Protein AF-A0A1X7CHE0-F1 (afdb_monomer)

Organism: NCBI:txid1519643

Sequence (253 aa):
MTKAQNIPLAKDQVGWLKRYVNCTNFIRFYAKSVSISKVFDEDKRGPDCWRYTVKDGERTKAEVRESGTLDTLGSCNVADYCCKDGNVILLLLEFPHYKEYDGLDPEGMRPIAPAQGSTGSRIRNQLIKKLESCNLETGKEYHVVISNPVQFQASLYSLHGQSTRGNIKAGSLRDAVWKALMVREKNNFIERLKSYDPVIIINACTKGVTEDVDCLVYEFFFNARKNNVKLPRYFHSSAHPSSWDKYTTIEEL

pLDDT: mean 88.11, std 11.93, range [46.12, 98.5]

Solvent-accessible surface area (backbone atoms only — not comparable to full-atom values): 13557 Å² total; per-residue (Å²): 134,60,78,62,46,75,31,69,34,55,54,65,52,44,58,49,47,69,74,43,49,79,52,65,93,40,50,47,82,51,80,51,29,35,35,41,37,63,59,76,22,79,77,33,44,38,53,48,21,57,48,33,39,39,35,39,45,89,90,48,81,60,47,80,44,67,68,60,52,79,83,47,36,54,68,42,59,48,75,81,59,40,76,77,77,59,38,22,34,37,40,33,41,53,48,41,56,74,75,24,28,82,37,58,46,58,86,68,32,36,48,37,33,70,53,48,70,67,27,34,53,31,36,73,75,41,43,67,73,50,43,60,72,64,69,68,64,69,68,41,67,32,41,33,29,41,38,40,58,28,34,38,54,34,63,46,38,52,44,43,71,58,64,47,80,95,27,68,68,45,39,54,46,18,53,39,39,39,55,51,43,37,72,70,26,47,66,60,36,50,53,48,54,61,64,41,45,42,49,30,38,35,45,24,26,49,89,91,47,38,66,66,51,48,53,53,53,51,49,46,49,54,56,32,54,77,68,75,45,88,76,45,50,43,29,41,32,79,43,28,45,73,67,53,55,96,81,56,51,50,45,79,111

Mean predicted aligned error: 5.41 Å

Structure (mmCIF, N/CA/C/O backbone):
data_AF-A0A1X7CHE0-F1
#
_entry.id   AF-A0A1X7CHE0-F1
#
loop_
_atom_site.group_PDB
_atom_site.id
_atom_site.type_symbol
_atom_site.label_atom_id
_atom_site.label_alt_id
_atom_site.label_comp_id
_atom_site.label_asym_id
_atom_site.label_entity_id
_atom_site.label_seq_id
_atom_site.pdbx_PDB_ins_code
_atom_site.Cartn_x
_atom_site.Cartn_y
_atom_site.Cartn_z
_atom_site.occupancy
_atom_site.B_iso_or_equiv
_atom_site.auth_seq_id
_atom_site.auth_comp_id
_atom_site.auth_asym_id
_atom_site.auth_atom_id
_atom_site.pdbx_PDB_model_num
ATOM 1 N N . MET A 1 1 ? 2.514 -19.702 -14.455 1.00 49.44 1 MET A N 1
ATOM 2 C CA . MET A 1 1 ? 3.369 -18.680 -15.096 1.00 49.44 1 MET A CA 1
ATOM 3 C C . MET A 1 1 ? 2.512 -17.483 -15.417 1.00 49.44 1 MET A C 1
ATOM 5 O O . MET A 1 1 ? 1.531 -17.630 -16.144 1.00 49.44 1 MET A O 1
ATOM 9 N N . THR A 1 2 ? 2.851 -16.327 -14.869 1.00 62.19 2 THR A N 1
ATOM 10 C CA . THR A 1 2 ? 2.133 -15.094 -15.185 1.00 62.19 2 THR A CA 1
ATOM 11 C C . THR A 1 2 ? 2.630 -14.602 -16.535 1.00 62.19 2 THR A C 1
ATOM 13 O O . THR A 1 2 ? 3.812 -14.710 -16.870 1.00 62.19 2 THR A O 1
ATOM 16 N N . LYS A 1 3 ? 1.712 -14.115 -17.370 1.00 79.12 3 LYS A N 1
ATOM 17 C CA . LYS A 1 3 ? 2.088 -13.512 -18.651 1.00 79.12 3 LYS A CA 1
ATOM 18 C C . LYS A 1 3 ? 2.896 -12.243 -18.381 1.00 79.12 3 LYS A C 1
ATOM 20 O O . LYS A 1 3 ? 2.679 -11.566 -17.379 1.00 79.12 3 LYS A O 1
ATOM 25 N N . ALA A 1 4 ? 3.813 -11.917 -19.289 1.00 87.19 4 ALA A N 1
ATOM 26 C CA . ALA A 1 4 ? 4.557 -10.671 -19.195 1.00 87.19 4 ALA A CA 1
ATOM 27 C C . ALA A 1 4 ? 3.595 -9.470 -19.162 1.00 87.19 4 ALA A C 1
ATOM 29 O O . ALA A 1 4 ? 2.627 -9.412 -19.924 1.00 87.19 4 ALA A O 1
ATOM 30 N N . GLN A 1 5 ? 3.870 -8.516 -18.278 1.00 91.06 5 GLN A N 1
ATOM 31 C CA . GLN A 1 5 ? 3.090 -7.301 -18.120 1.00 91.06 5 GLN A CA 1
ATOM 32 C C . GLN A 1 5 ? 3.626 -6.226 -19.061 1.00 91.06 5 GLN A C 1
ATOM 34 O O . GLN A 1 5 ? 4.789 -5.827 -18.972 1.00 91.06 5 GLN A O 1
ATOM 39 N N . ASN A 1 6 ? 2.759 -5.718 -19.931 1.00 93.69 6 ASN A N 1
ATOM 40 C CA . ASN A 1 6 ? 3.072 -4.557 -20.752 1.00 93.69 6 ASN A CA 1
ATOM 41 C C . ASN A 1 6 ? 2.848 -3.279 -19.935 1.00 93.69 6 ASN A C 1
ATOM 43 O O . ASN A 1 6 ? 1.744 -3.036 -19.448 1.00 93.69 6 ASN A O 1
ATOM 47 N N . ILE A 1 7 ? 3.898 -2.472 -19.804 1.00 94.75 7 ILE A N 1
ATOM 48 C CA . ILE A 1 7 ? 3.901 -1.182 -19.117 1.00 94.75 7 ILE A CA 1
ATOM 49 C C . ILE A 1 7 ? 4.105 -0.084 -20.169 1.00 94.75 7 ILE A C 1
ATOM 51 O O . ILE A 1 7 ? 5.168 -0.036 -20.804 1.00 94.75 7 ILE A O 1
ATOM 55 N N . PRO A 1 8 ? 3.114 0.796 -20.392 1.00 94.62 8 PRO A N 1
ATOM 56 C CA . PRO A 1 8 ? 3.286 1.979 -21.228 1.00 94.62 8 PRO A CA 1
ATOM 57 C C . PRO A 1 8 ? 4.336 2.909 -20.616 1.00 94.62 8 PRO A C 1
ATOM 59 O O . PRO A 1 8 ? 4.252 3.228 -19.434 1.00 94.62 8 PRO A O 1
ATOM 62 N N . LEU A 1 9 ? 5.311 3.353 -21.413 1.00 93.12 9 LEU A N 1
ATOM 63 C CA . LEU A 1 9 ? 6.387 4.241 -20.967 1.00 93.12 9 LEU A CA 1
ATOM 64 C C . LEU A 1 9 ? 6.709 5.294 -22.029 1.00 93.12 9 LEU A C 1
ATOM 66 O O . LEU A 1 9 ? 6.750 5.012 -23.227 1.00 93.12 9 LEU A O 1
ATOM 70 N N . ALA A 1 10 ? 7.020 6.509 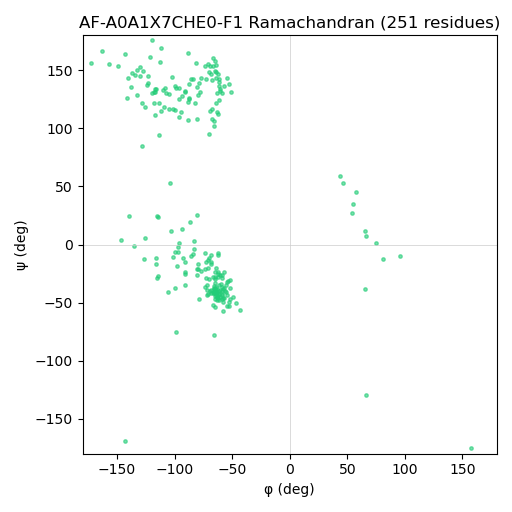-21.596 1.00 91.81 10 ALA A N 1
ATOM 71 C CA . ALA A 1 10 ? 7.574 7.533 -22.466 1.00 91.81 10 ALA A CA 1
ATOM 72 C C . ALA A 1 10 ? 8.955 7.113 -23.009 1.00 91.81 10 ALA A C 1
ATOM 74 O O . ALA A 1 10 ? 9.684 6.317 -22.408 1.00 91.81 10 ALA A O 1
ATOM 75 N N . LYS A 1 11 ? 9.337 7.653 -24.173 1.00 90.62 11 LYS A N 1
ATOM 76 C CA . LYS A 1 11 ? 10.578 7.274 -24.879 1.00 90.62 11 LYS A CA 1
ATOM 77 C C . LYS A 1 11 ? 11.827 7.470 -24.010 1.00 90.62 11 LYS A C 1
ATOM 79 O O . LYS A 1 11 ? 12.759 6.670 -24.062 1.00 90.62 11 LYS A O 1
ATOM 84 N N . ASP A 1 12 ? 11.851 8.531 -23.216 1.00 90.81 12 ASP A N 1
ATOM 85 C CA . ASP A 1 12 ? 12.938 8.845 -22.297 1.00 90.81 12 ASP A CA 1
ATOM 86 C C . ASP A 1 12 ? 12.977 7.900 -21.086 1.00 90.81 12 ASP A C 1
ATOM 88 O O . ASP A 1 12 ? 14.069 7.531 -20.659 1.00 90.81 12 ASP A O 1
ATOM 92 N N . GLN A 1 13 ? 11.824 7.445 -20.581 1.00 91.75 13 GLN A N 1
ATOM 93 C CA . GLN A 1 13 ? 11.741 6.409 -19.543 1.00 91.75 13 GLN A CA 1
ATOM 94 C C . GLN A 1 13 ? 12.267 5.065 -20.061 1.00 91.75 13 GLN A C 1
ATOM 96 O O . GLN A 1 13 ? 13.076 4.427 -19.390 1.00 91.75 13 GLN A O 1
ATOM 101 N N . VAL A 1 14 ? 11.889 4.668 -21.284 1.00 92.50 14 VAL A N 1
ATOM 102 C CA . VAL A 1 14 ? 12.441 3.477 -21.955 1.00 92.50 14 VAL A CA 1
ATOM 103 C C . VAL A 1 14 ? 13.961 3.599 -22.086 1.00 92.50 14 VAL A C 1
ATOM 105 O O . VAL A 1 14 ? 14.690 2.677 -21.728 1.00 92.50 14 VAL A O 1
ATOM 108 N N . GLY A 1 15 ? 14.455 4.737 -22.585 1.00 91.50 15 GLY A N 1
ATOM 109 C CA . GLY A 1 15 ? 15.890 4.981 -22.748 1.00 91.50 15 GLY A CA 1
ATOM 110 C C . GLY A 1 15 ? 16.655 5.044 -21.423 1.00 91.50 15 GLY A C 1
ATOM 111 O O . GLY A 1 15 ? 17.810 4.631 -21.357 1.00 91.50 15 GLY A O 1
ATOM 112 N N . TRP A 1 16 ? 16.031 5.543 -20.356 1.00 93.81 16 TRP A N 1
ATOM 113 C CA . TRP A 1 16 ? 16.594 5.499 -19.010 1.00 93.81 16 TRP A CA 1
ATOM 114 C C . TRP A 1 16 ? 16.681 4.058 -18.506 1.00 93.81 16 TRP A C 1
ATOM 116 O O . TRP A 1 16 ? 17.769 3.614 -18.162 1.00 93.81 16 TRP A O 1
ATOM 126 N N . LEU A 1 17 ? 15.587 3.297 -18.562 1.00 91.06 17 LEU A N 1
ATOM 127 C CA . LEU A 1 17 ? 15.556 1.925 -18.062 1.00 91.06 17 LEU A CA 1
ATOM 128 C C . LEU A 1 17 ? 16.549 1.023 -18.811 1.00 91.06 17 LEU A C 1
ATOM 130 O O . LEU A 1 17 ? 17.281 0.273 -18.178 1.00 91.06 17 LEU A O 1
ATOM 134 N N . LYS A 1 18 ? 16.682 1.174 -20.137 1.00 91.50 18 LYS A N 1
ATOM 135 C CA . LYS A 1 18 ? 17.707 0.472 -20.936 1.00 91.50 18 LYS A CA 1
ATOM 136 C C . LYS A 1 18 ? 19.138 0.654 -20.423 1.00 91.50 18 LYS A C 1
ATOM 138 O O . LYS A 1 18 ? 19.949 -0.239 -20.622 1.00 91.50 18 LYS A O 1
ATOM 143 N N . ARG A 1 19 ? 19.459 1.803 -19.819 1.00 91.44 19 ARG A N 1
ATOM 144 C CA . ARG A 1 19 ? 20.815 2.109 -19.330 1.00 91.44 19 ARG A CA 1
ATOM 145 C C . ARG A 1 19 ? 21.136 1.471 -17.984 1.00 91.44 19 ARG A C 1
ATOM 147 O O . ARG A 1 19 ? 22.309 1.280 -17.699 1.00 91.44 19 ARG A O 1
ATOM 154 N N . TYR A 1 20 ? 20.120 1.194 -17.172 1.00 90.38 20 TYR A N 1
ATOM 155 C CA . TYR A 1 20 ? 20.300 0.750 -15.788 1.00 90.38 20 TYR A CA 1
ATOM 156 C C . TYR A 1 20 ? 19.789 -0.662 -15.523 1.00 90.38 20 TYR A C 1
ATOM 158 O O . TYR A 1 20 ? 20.055 -1.195 -14.453 1.00 90.38 20 TYR A O 1
ATOM 166 N N . VAL A 1 21 ? 19.043 -1.274 -16.450 1.00 88.38 21 VAL A N 1
ATOM 167 C CA . VAL A 1 21 ? 18.643 -2.674 -16.293 1.00 88.38 21 VAL A CA 1
ATOM 168 C C . VAL A 1 21 ? 19.880 -3.557 -16.306 1.00 88.38 21 VAL A C 1
ATOM 170 O O . VAL A 1 21 ? 20.595 -3.621 -17.303 1.00 88.38 21 VAL A O 1
ATOM 173 N N . ASN A 1 22 ? 20.051 -4.302 -15.220 1.00 78.06 22 ASN A N 1
ATOM 174 C CA . ASN A 1 22 ? 21.131 -5.273 -15.069 1.00 78.06 22 ASN A CA 1
ATOM 175 C C . ASN A 1 22 ? 20.703 -6.687 -15.507 1.00 78.06 22 ASN A C 1
ATOM 177 O O . ASN A 1 22 ? 21.545 -7.560 -15.690 1.00 78.06 22 ASN A O 1
ATOM 181 N N . CYS A 1 23 ? 19.398 -6.912 -15.721 1.00 70.25 23 CYS A N 1
ATOM 182 C CA . CYS A 1 23 ? 18.814 -8.214 -16.057 1.00 70.25 23 CYS A CA 1
ATOM 183 C C . CYS A 1 23 ? 17.919 -8.119 -17.305 1.00 70.25 23 CYS A C 1
ATOM 185 O O . CYS A 1 23 ? 16.699 -7.957 -17.216 1.00 70.25 23 CYS A O 1
ATOM 187 N N . THR A 1 24 ? 18.509 -8.221 -18.497 1.00 75.75 24 THR A N 1
ATOM 188 C CA . THR A 1 24 ? 17.778 -8.071 -19.771 1.00 75.75 24 THR A CA 1
ATOM 189 C C . THR A 1 24 ? 16.832 -9.234 -20.082 1.00 75.75 24 THR A C 1
ATOM 191 O O . THR A 1 24 ? 15.868 -9.047 -20.820 1.00 75.75 24 THR A O 1
ATOM 194 N N . ASN A 1 25 ? 17.029 -10.408 -19.472 1.00 84.12 25 ASN A N 1
ATOM 195 C CA . ASN A 1 25 ? 16.196 -11.597 -19.704 1.00 84.12 25 ASN A CA 1
ATOM 196 C C . ASN A 1 25 ? 14.730 -11.421 -19.271 1.00 84.12 25 ASN A C 1
ATOM 198 O O . ASN A 1 25 ? 13.858 -12.142 -19.753 1.00 84.12 25 ASN A O 1
ATOM 202 N N . PHE A 1 26 ? 14.444 -10.455 -18.393 1.00 85.38 26 PHE A N 1
ATOM 203 C CA . PHE A 1 26 ? 13.100 -10.221 -17.858 1.00 85.38 26 PHE A CA 1
ATOM 204 C C . PHE A 1 26 ? 12.360 -9.075 -18.533 1.00 85.38 26 PHE A C 1
ATOM 206 O O . PHE A 1 26 ? 11.177 -8.881 -18.252 1.00 85.38 26 PHE A O 1
ATOM 213 N N . ILE A 1 27 ? 13.021 -8.329 -19.422 1.00 91.50 27 ILE A N 1
ATOM 214 C CA . ILE A 1 27 ? 12.454 -7.128 -20.021 1.00 91.50 27 ILE A CA 1
ATOM 215 C C . ILE A 1 27 ? 12.646 -7.098 -21.535 1.00 91.50 27 ILE A C 1
ATOM 217 O O . ILE A 1 27 ? 13.746 -7.225 -22.065 1.00 91.50 27 ILE A O 1
ATOM 221 N N . ARG A 1 28 ? 11.550 -6.868 -22.255 1.00 93.06 28 ARG A N 1
ATOM 222 C CA . ARG A 1 28 ? 11.586 -6.534 -23.682 1.00 93.06 28 ARG A CA 1
ATOM 223 C C . ARG A 1 28 ? 11.231 -5.072 -23.854 1.00 93.06 28 ARG A C 1
ATOM 225 O O . ARG A 1 28 ? 10.228 -4.604 -23.318 1.00 93.06 28 ARG A O 1
ATOM 232 N N . PHE A 1 29 ? 12.051 -4.358 -24.611 1.00 93.31 29 PHE A N 1
ATOM 233 C CA . PHE A 1 29 ? 11.867 -2.935 -24.849 1.00 93.31 29 PHE A CA 1
ATOM 234 C C . PHE A 1 29 ? 11.192 -2.679 -26.190 1.00 93.31 29 PHE A C 1
ATOM 236 O O . PHE A 1 29 ? 11.627 -3.191 -27.218 1.00 93.31 29 PHE A O 1
ATOM 243 N N . TYR A 1 30 ? 10.213 -1.784 -26.179 1.00 92.81 30 TYR A N 1
ATOM 244 C CA . TYR A 1 30 ? 9.580 -1.234 -27.371 1.00 92.81 30 TYR A CA 1
ATOM 245 C C . TYR A 1 30 ? 9.773 0.284 -27.400 1.00 92.81 30 TYR A C 1
ATOM 247 O O . TYR A 1 30 ? 10.330 0.876 -26.477 1.00 92.81 30 TYR A O 1
ATOM 255 N N . ALA A 1 31 ? 9.322 0.943 -28.468 1.00 90.19 31 ALA A N 1
ATOM 256 C CA . ALA A 1 31 ? 9.521 2.384 -28.632 1.00 90.19 31 ALA A CA 1
ATOM 257 C C . ALA A 1 31 ? 8.866 3.232 -27.521 1.00 90.19 31 ALA A C 1
ATOM 259 O O . ALA A 1 31 ? 9.410 4.275 -27.157 1.00 90.19 31 ALA A O 1
ATOM 260 N N . LYS A 1 32 ? 7.705 2.800 -27.004 1.00 93.31 32 LYS A N 1
ATOM 261 C CA . LYS A 1 32 ? 6.893 3.523 -26.003 1.00 93.31 32 LYS A CA 1
ATOM 262 C C . LYS A 1 32 ? 6.299 2.602 -24.926 1.00 93.31 32 LYS A C 1
ATOM 264 O O . LYS A 1 32 ? 5.243 2.870 -24.355 1.00 93.31 32 LYS A O 1
ATOM 269 N N . SER A 1 33 ? 6.931 1.461 -24.698 1.00 94.06 33 SER A N 1
ATOM 270 C CA . SER A 1 33 ? 6.503 0.510 -23.678 1.00 94.06 33 SER A CA 1
ATOM 271 C C . SER A 1 33 ? 7.617 -0.469 -23.360 1.00 94.06 33 SER A C 1
ATOM 273 O O . SER A 1 33 ? 8.606 -0.592 -24.093 1.00 94.06 33 SER A O 1
ATOM 275 N N . VAL A 1 34 ? 7.438 -1.186 -22.260 1.00 94.38 34 VAL A N 1
ATOM 276 C CA . 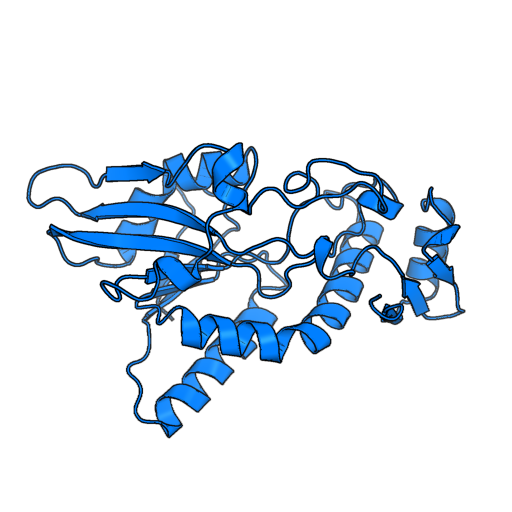VAL A 1 34 ? 8.248 -2.346 -21.904 1.00 94.38 34 VAL A CA 1
ATOM 277 C C . VAL A 1 34 ? 7.343 -3.507 -21.539 1.00 94.38 34 VAL A C 1
ATOM 279 O O . VAL A 1 34 ? 6.277 -3.312 -20.968 1.00 94.38 34 VAL A O 1
ATOM 282 N N . SER A 1 35 ? 7.771 -4.715 -21.872 1.00 94.31 35 SER A N 1
ATOM 283 C CA . SER A 1 35 ? 7.148 -5.950 -21.405 1.00 94.31 35 SER A CA 1
ATOM 284 C C . SER A 1 35 ? 8.041 -6.546 -20.332 1.00 94.31 35 SER A C 1
ATOM 286 O O . SER A 1 35 ? 9.175 -6.911 -20.638 1.00 94.31 35 SER A O 1
ATOM 288 N N . ILE A 1 36 ? 7.539 -6.655 -19.105 1.00 92.94 36 ILE A N 1
ATOM 289 C CA . ILE A 1 36 ? 8.276 -7.163 -17.943 1.00 92.94 36 ILE A CA 1
ATOM 290 C C . ILE A 1 36 ? 7.713 -8.526 -17.547 1.00 92.94 36 ILE A C 1
ATOM 292 O O . ILE A 1 36 ? 6.503 -8.699 -17.447 1.00 92.94 36 ILE A O 1
ATOM 296 N N . SER A 1 37 ? 8.585 -9.499 -17.314 1.00 90.69 37 SER A N 1
ATOM 297 C CA . SER A 1 37 ? 8.236 -10.858 -16.883 1.00 90.69 37 SER A CA 1
ATOM 298 C C . SER A 1 37 ? 8.899 -11.194 -15.547 1.00 90.69 37 SER A C 1
ATOM 300 O O . SER A 1 37 ? 9.850 -10.522 -15.151 1.00 90.69 37 SER A O 1
ATOM 302 N N . LYS A 1 38 ? 8.382 -12.214 -14.851 1.00 87.38 38 LYS A N 1
ATOM 303 C CA . LYS A 1 38 ? 8.839 -12.733 -13.547 1.00 87.38 38 LYS A CA 1
ATOM 304 C C . LYS A 1 38 ? 8.702 -11.809 -12.332 1.00 87.38 38 LYS A C 1
ATOM 306 O O . LYS A 1 38 ? 8.308 -12.266 -11.273 1.00 87.38 38 LYS A O 1
ATOM 311 N N . VAL A 1 39 ? 8.936 -10.503 -12.470 1.00 89.94 39 VAL A N 1
ATOM 312 C CA . VAL A 1 39 ? 8.851 -9.533 -11.350 1.00 89.94 39 VAL A CA 1
ATOM 313 C C . VAL A 1 39 ? 7.428 -9.391 -10.791 1.00 89.94 39 VAL A C 1
ATOM 315 O O . VAL A 1 39 ? 7.246 -9.000 -9.643 1.00 89.94 39 VAL A O 1
ATOM 318 N N . PHE A 1 40 ? 6.422 -9.706 -11.606 1.00 92.81 40 PHE A N 1
ATOM 319 C CA . PHE A 1 40 ? 5.001 -9.641 -11.249 1.00 92.81 40 PHE A CA 1
ATOM 320 C C . PHE A 1 40 ? 4.345 -11.024 -11.244 1.00 92.81 40 PHE A C 1
ATOM 322 O O . PHE A 1 40 ? 3.140 -11.134 -11.512 1.00 92.81 40 PHE A O 1
ATOM 329 N N . ASP A 1 41 ? 5.156 -12.067 -11.038 1.00 92.38 41 ASP A N 1
ATOM 330 C CA . ASP A 1 41 ? 4.637 -13.403 -10.795 1.00 92.38 41 ASP A CA 1
ATOM 331 C C . ASP A 1 41 ? 3.967 -13.478 -9.424 1.00 92.38 41 ASP A C 1
ATOM 333 O O . ASP A 1 41 ? 4.331 -12.751 -8.507 1.00 92.38 41 ASP A O 1
ATOM 337 N N . GLU A 1 42 ? 2.946 -14.321 -9.287 1.00 91.31 42 GLU A N 1
ATOM 338 C CA . GLU A 1 42 ? 2.143 -14.386 -8.059 1.00 91.31 42 GLU A CA 1
ATOM 339 C C . GLU A 1 42 ? 2.965 -14.774 -6.815 1.00 91.31 42 GLU A C 1
ATOM 341 O O . GLU A 1 42 ? 2.640 -14.335 -5.718 1.00 91.31 42 GLU A O 1
ATOM 346 N N . ASP A 1 43 ? 4.077 -15.502 -6.964 1.00 90.31 43 ASP A N 1
ATOM 347 C CA . ASP A 1 43 ? 5.022 -15.782 -5.869 1.00 90.31 43 ASP A CA 1
ATOM 348 C C . ASP A 1 43 ? 5.825 -14.541 -5.426 1.00 90.31 43 ASP A C 1
ATOM 350 O O . ASP A 1 43 ? 6.483 -14.562 -4.387 1.00 90.31 43 ASP A O 1
ATOM 354 N N . LYS A 1 44 ? 5.773 -13.450 -6.202 1.00 92.06 44 LYS A N 1
ATOM 355 C CA . LYS A 1 44 ? 6.377 -12.141 -5.900 1.00 92.06 44 LYS A CA 1
ATOM 356 C C . LYS A 1 44 ? 5.390 -11.162 -5.271 1.00 92.06 44 LYS A C 1
ATOM 358 O O . LYS A 1 44 ? 5.744 -10.010 -5.028 1.00 92.06 44 LYS A O 1
ATOM 363 N N . ARG A 1 45 ? 4.150 -11.587 -5.039 1.00 93.00 45 ARG A N 1
ATOM 364 C CA . ARG A 1 45 ? 3.108 -10.771 -4.422 1.00 93.00 45 ARG A CA 1
ATOM 365 C C . ARG A 1 45 ? 3.449 -10.529 -2.950 1.00 93.00 45 ARG A C 1
ATOM 367 O O . ARG A 1 45 ? 3.469 -11.460 -2.155 1.00 93.00 45 ARG A O 1
ATOM 374 N N . GLY A 1 46 ? 3.706 -9.279 -2.583 1.00 90.88 46 GLY A N 1
ATOM 375 C CA . GLY A 1 46 ? 3.854 -8.851 -1.196 1.00 90.88 46 GLY A CA 1
ATOM 376 C C . GLY A 1 46 ? 2.544 -9.072 -0.434 1.00 90.88 46 GLY A C 1
ATOM 377 O O . GLY A 1 46 ? 1.559 -8.412 -0.774 1.00 90.88 46 GLY A O 1
ATOM 378 N N . PRO A 1 47 ? 2.505 -9.978 0.559 1.00 89.06 47 PRO A N 1
ATOM 379 C CA . PRO A 1 47 ? 1.276 -10.310 1.261 1.00 89.06 47 PRO A CA 1
ATOM 380 C C . PRO A 1 47 ? 0.814 -9.133 2.120 1.00 89.06 47 PRO A C 1
ATOM 382 O O . PRO A 1 47 ? 1.620 -8.322 2.580 1.00 89.06 47 PRO A O 1
ATOM 385 N N . ASP A 1 48 ? -0.486 -9.059 2.379 1.00 91.44 48 ASP A N 1
ATOM 386 C CA . ASP A 1 48 ? -0.995 -8.225 3.466 1.00 91.44 48 ASP A CA 1
ATOM 387 C C . ASP A 1 48 ? -0.675 -8.904 4.797 1.00 91.44 48 ASP A C 1
ATOM 389 O O . ASP A 1 48 ? -0.525 -10.124 4.862 1.00 91.44 48 ASP A O 1
ATOM 393 N N . CYS A 1 49 ? -0.556 -8.128 5.868 1.00 88.06 49 CYS A N 1
ATOM 394 C CA . CYS A 1 49 ? -0.102 -8.668 7.143 1.00 88.06 49 CYS A CA 1
ATOM 395 C C . CYS A 1 49 ? -0.864 -8.028 8.296 1.00 88.06 49 CYS A C 1
ATOM 397 O O . CYS A 1 49 ? -0.859 -6.803 8.440 1.00 88.06 49 CYS A O 1
ATOM 399 N N . TRP A 1 50 ? -1.463 -8.854 9.157 1.00 88.81 50 TRP A N 1
ATOM 400 C CA . TRP A 1 50 ? -1.788 -8.418 10.510 1.00 88.81 50 TRP A CA 1
ATOM 401 C C . TRP A 1 50 ? -0.470 -8.175 11.238 1.00 88.81 50 TRP A C 1
ATOM 403 O O . TRP A 1 50 ? 0.252 -9.110 11.575 1.00 88.81 50 TRP A O 1
ATOM 413 N N . ARG A 1 51 ? -0.137 -6.900 11.433 1.00 8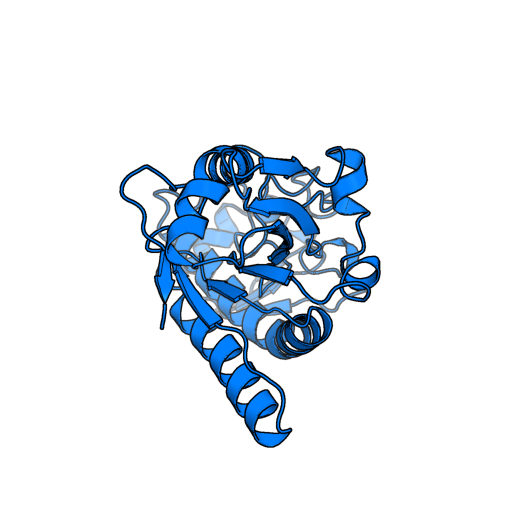6.69 51 ARG A N 1
ATOM 414 C CA . ARG A 1 51 ? 1.171 -6.505 11.951 1.00 86.69 51 ARG A CA 1
ATOM 415 C C . ARG A 1 51 ? 1.139 -6.181 13.435 1.00 86.69 51 ARG A C 1
ATOM 417 O O . ARG A 1 51 ? 2.109 -6.481 14.131 1.00 86.69 51 ARG A O 1
ATOM 424 N N . TYR A 1 52 ? 0.056 -5.559 13.896 1.00 89.38 52 TYR A N 1
ATOM 425 C CA . TYR A 1 52 ? -0.052 -5.094 15.272 1.00 89.38 52 TYR A CA 1
ATOM 426 C C . TYR A 1 52 ? -1.409 -5.397 15.887 1.00 89.38 52 TYR A C 1
ATOM 428 O O . TYR A 1 52 ? -2.437 -5.320 15.219 1.00 89.38 52 TYR A O 1
ATOM 436 N N . THR A 1 53 ? -1.420 -5.651 17.185 1.00 88.94 53 THR A N 1
ATOM 437 C CA . THR A 1 53 ? -2.616 -5.603 18.025 1.00 88.94 53 THR A CA 1
ATOM 438 C C . THR A 1 53 ? -2.572 -4.338 18.855 1.00 88.94 53 THR A C 1
ATOM 440 O O . THR A 1 53 ? -1.556 -4.075 19.505 1.00 88.94 53 THR A O 1
ATOM 443 N N . VAL A 1 54 ? -3.660 -3.573 18.833 1.00 89.56 54 VAL A N 1
ATOM 444 C CA . VAL A 1 54 ? -3.828 -2.364 19.638 1.00 89.56 54 VAL A CA 1
ATOM 445 C C . VAL A 1 54 ? -5.001 -2.552 20.580 1.00 89.56 54 VAL A C 1
ATOM 447 O O . VAL A 1 54 ? -6.082 -2.942 20.152 1.00 89.56 54 VAL A O 1
ATOM 450 N N . LYS A 1 55 ? -4.798 -2.249 21.859 1.00 87.69 55 LYS A N 1
ATOM 451 C CA . LYS A 1 55 ? -5.871 -2.222 22.852 1.00 87.69 55 LYS A CA 1
ATOM 452 C C . LYS A 1 55 ? -5.838 -0.892 23.582 1.00 87.69 55 LYS A C 1
ATOM 454 O O . LYS A 1 55 ? -4.809 -0.550 24.169 1.00 87.69 55 LYS A O 1
ATOM 459 N N . ASP A 1 56 ? -6.946 -0.159 23.529 1.00 77.94 56 ASP A N 1
ATOM 460 C CA . ASP A 1 56 ? -7.103 1.054 24.327 1.00 77.94 56 ASP A CA 1
ATOM 461 C C . ASP A 1 56 ? -7.439 0.675 25.777 1.00 77.94 56 ASP A C 1
ATOM 463 O O . ASP A 1 56 ? -8.275 -0.198 26.025 1.00 77.94 56 ASP A O 1
ATOM 467 N N . GLY A 1 57 ? -6.735 1.257 26.745 1.00 68.56 57 GLY A N 1
ATOM 468 C CA . GLY A 1 57 ? -6.825 0.868 28.153 1.00 68.56 57 GLY A CA 1
ATOM 469 C C . GLY A 1 57 ? -7.721 1.807 28.955 1.00 68.56 57 GLY A C 1
ATOM 470 O O . GLY A 1 57 ? -7.566 3.016 28.879 1.00 68.56 57 GLY A O 1
ATOM 471 N N . GLU A 1 58 ? -8.590 1.266 29.817 1.00 56.19 58 GLU A N 1
ATOM 472 C CA . GLU A 1 58 ? -9.451 2.081 30.699 1.00 56.19 58 GLU A CA 1
ATOM 473 C C . GLU A 1 58 ? -8.662 2.943 31.705 1.00 56.19 58 GLU A C 1
ATOM 475 O O . GLU A 1 58 ? -9.179 3.941 32.208 1.00 56.19 58 GLU A O 1
ATOM 480 N N . ARG A 1 59 ? -7.418 2.554 32.041 1.00 48.19 59 ARG A N 1
ATOM 481 C CA . ARG A 1 59 ? -6.553 3.229 33.038 1.00 48.19 59 ARG A CA 1
ATOM 482 C C . ARG A 1 59 ? -5.047 3.195 32.718 1.00 48.19 59 ARG A C 1
ATOM 484 O O . ARG A 1 59 ? -4.242 3.661 33.522 1.00 48.19 59 ARG A O 1
ATOM 491 N N . THR A 1 60 ? -4.648 2.648 31.569 1.00 46.12 60 THR A N 1
ATOM 492 C CA . THR A 1 60 ? -3.247 2.474 31.137 1.00 46.12 60 THR A CA 1
ATOM 493 C C . THR A 1 60 ? -3.070 2.956 29.700 1.00 46.12 60 THR A C 1
ATOM 495 O O . THR A 1 60 ? -4.004 2.888 28.910 1.00 46.12 60 THR A O 1
ATOM 498 N N . LYS A 1 61 ? -1.865 3.437 29.353 1.00 58.91 61 LYS A N 1
ATOM 499 C CA . LYS A 1 61 ? -1.505 3.801 27.970 1.00 58.91 61 LYS A CA 1
ATOM 500 C C . LYS A 1 61 ? -1.804 2.624 27.034 1.00 58.91 61 LYS A C 1
ATOM 502 O O . LYS A 1 61 ? -1.497 1.491 27.398 1.00 58.91 61 LYS A O 1
ATOM 507 N N . ALA A 1 62 ? -2.367 2.898 25.858 1.00 64.25 62 ALA A N 1
ATOM 508 C CA . ALA A 1 62 ? -2.653 1.866 24.870 1.00 64.25 62 ALA A CA 1
ATOM 509 C C . ALA A 1 62 ? -1.396 1.046 24.523 1.00 64.25 62 ALA A C 1
ATOM 511 O O . ALA A 1 62 ? -0.278 1.573 24.469 1.00 64.25 62 ALA A O 1
ATOM 512 N N . GLU A 1 63 ? -1.584 -0.253 24.308 1.00 76.94 63 GLU A N 1
ATOM 513 C CA . GLU A 1 63 ? -0.499 -1.202 24.049 1.00 76.94 63 GLU A CA 1
ATOM 514 C C . GLU A 1 63 ? -0.413 -1.547 22.562 1.00 76.94 63 GLU A C 1
ATOM 516 O O . GLU A 1 63 ? -1.437 -1.685 21.897 1.00 76.94 63 GLU A O 1
ATOM 521 N N . VAL A 1 64 ? 0.810 -1.736 22.056 1.00 75.75 64 VAL A N 1
ATOM 522 C CA . VAL A 1 64 ? 1.075 -2.277 20.714 1.00 75.75 64 VAL A CA 1
ATOM 523 C C . VAL A 1 64 ? 1.831 -3.584 20.869 1.00 75.75 64 VAL A C 1
ATOM 525 O O . VAL A 1 64 ? 2.928 -3.599 21.430 1.00 75.75 64 VAL A O 1
ATOM 528 N N . ARG A 1 65 ? 1.276 -4.671 20.336 1.00 76.06 65 ARG A N 1
ATOM 529 C CA . ARG A 1 65 ? 1.953 -5.975 20.259 1.00 76.06 65 ARG A CA 1
ATOM 530 C C . ARG A 1 65 ? 2.159 -6.350 18.803 1.00 76.06 65 ARG A C 1
ATOM 532 O O . ARG A 1 65 ? 1.235 -6.204 18.016 1.00 76.06 65 ARG A O 1
ATOM 539 N N . GLU A 1 66 ? 3.356 -6.801 18.439 1.00 74.69 66 GLU A N 1
ATOM 540 C CA . GLU A 1 66 ? 3.598 -7.326 17.090 1.00 74.69 66 GLU A CA 1
ATOM 541 C C . GLU A 1 66 ? 3.107 -8.764 16.973 1.00 74.69 66 GLU A C 1
ATOM 543 O O . GLU A 1 66 ? 3.369 -9.584 17.851 1.00 74.69 66 GLU A O 1
ATOM 548 N N . SER A 1 67 ? 2.428 -9.071 15.871 1.00 61.59 67 SER A N 1
ATOM 549 C CA . SER A 1 67 ? 1.723 -10.344 15.681 1.00 61.59 67 SER A CA 1
ATOM 550 C C . SER A 1 67 ? 2.623 -11.517 15.249 1.00 61.59 67 SER A C 1
ATOM 552 O O . SER A 1 67 ? 2.149 -12.466 14.634 1.00 61.59 67 SER A O 1
ATOM 554 N N . GLY A 1 68 ? 3.923 -11.488 15.560 1.00 61.25 68 GLY A N 1
ATOM 555 C CA . GLY A 1 68 ? 4.852 -12.577 15.236 1.00 61.25 68 GLY A CA 1
ATOM 556 C C . GLY A 1 68 ? 6.322 -12.159 15.165 1.00 61.25 68 GLY A C 1
ATOM 557 O O . GLY A 1 68 ? 6.675 -11.011 15.435 1.00 61.25 68 GLY A O 1
ATOM 558 N N . THR A 1 69 ? 7.187 -13.100 14.777 1.00 58.88 69 THR A N 1
ATOM 559 C CA . THR A 1 69 ? 8.582 -12.836 14.388 1.00 58.88 69 THR A CA 1
ATOM 560 C C . THR A 1 69 ? 8.663 -12.524 12.890 1.00 58.88 69 THR A C 1
ATOM 562 O O . THR A 1 69 ? 7.719 -12.779 12.143 1.00 58.88 69 THR A O 1
ATOM 565 N N . LEU A 1 70 ? 9.782 -11.960 12.416 1.00 56.50 70 LEU A N 1
ATOM 566 C CA . LEU A 1 70 ? 9.969 -11.661 10.986 1.00 56.50 70 LEU A CA 1
ATOM 567 C C . LEU A 1 70 ? 9.694 -12.873 10.084 1.00 56.50 70 LEU A C 1
ATOM 569 O O . LEU A 1 70 ? 9.069 -12.708 9.040 1.00 56.50 70 LEU A O 1
ATOM 573 N N . ASP A 1 71 ? 10.081 -14.067 10.536 1.00 50.41 71 ASP A N 1
ATOM 574 C CA . ASP A 1 71 ? 9.896 -15.323 9.806 1.00 50.41 71 ASP A CA 1
ATOM 575 C C . ASP A 1 71 ? 8.425 -15.759 9.735 1.00 50.41 71 ASP A C 1
ATOM 577 O O . ASP A 1 71 ? 8.012 -16.385 8.762 1.00 50.41 71 ASP A O 1
ATOM 581 N N . THR A 1 72 ? 7.608 -15.412 10.736 1.00 54.72 72 THR A N 1
ATOM 582 C CA . THR A 1 72 ? 6.187 -15.791 10.771 1.00 54.72 72 THR A CA 1
ATOM 583 C C . THR A 1 72 ? 5.283 -14.747 10.125 1.00 54.72 72 THR A C 1
ATOM 585 O O . THR A 1 72 ? 4.206 -15.093 9.649 1.00 54.72 72 THR A O 1
ATOM 588 N N . LEU A 1 73 ? 5.706 -13.481 10.051 1.00 58.88 73 LEU A N 1
ATOM 589 C CA . LEU A 1 73 ? 4.879 -12.375 9.543 1.00 58.88 73 LEU A CA 1
ATOM 590 C C . LEU A 1 73 ? 4.510 -12.507 8.056 1.00 58.88 73 LEU A C 1
ATOM 592 O O . LEU A 1 73 ? 3.448 -12.026 7.666 1.00 58.88 73 LEU A O 1
ATOM 596 N N . GLY A 1 74 ? 5.337 -13.184 7.252 1.00 52.41 74 GLY A N 1
ATOM 597 C CA . GLY A 1 74 ? 5.022 -13.523 5.855 1.00 52.41 74 GLY A CA 1
ATOM 598 C C . GLY A 1 74 ? 4.097 -14.725 5.678 1.00 52.41 74 GLY A C 1
ATOM 599 O O . GLY A 1 74 ? 3.515 -14.905 4.613 1.00 52.41 74 GLY A O 1
ATOM 600 N N . SER A 1 75 ? 3.942 -15.534 6.729 1.00 52.75 75 SER A N 1
ATOM 601 C CA . SER A 1 75 ? 3.045 -16.696 6.766 1.00 52.75 75 SER A CA 1
ATOM 602 C C . SER A 1 75 ? 1.687 -16.400 7.410 1.00 52.75 75 SER A C 1
ATOM 604 O O . SER A 1 75 ? 0.803 -17.253 7.393 1.00 52.75 75 SER A O 1
ATOM 606 N N . CYS A 1 76 ? 1.505 -15.202 7.977 1.00 54.50 76 CYS A N 1
ATOM 607 C CA . CYS A 1 76 ? 0.246 -14.775 8.575 1.00 54.50 76 CYS A CA 1
ATOM 608 C C . CYS A 1 76 ? -0.804 -14.553 7.480 1.00 54.50 76 CYS A C 1
ATOM 610 O O . CYS A 1 76 ? -0.887 -13.475 6.893 1.00 54.50 76 CYS A O 1
ATOM 612 N N . ASN A 1 77 ? -1.629 -15.563 7.214 1.00 58.00 77 ASN A N 1
ATOM 613 C CA . ASN A 1 77 ? -2.786 -15.405 6.349 1.00 58.00 77 ASN A CA 1
ATOM 614 C C . ASN A 1 77 ? -3.803 -14.487 7.042 1.00 58.00 77 ASN A C 1
ATOM 616 O O . ASN A 1 77 ? -4.440 -14.869 8.021 1.00 58.00 77 ASN A O 1
ATOM 620 N N . VAL A 1 78 ? -3.948 -13.257 6.545 1.00 64.50 78 VAL A N 1
ATOM 621 C CA . VAL A 1 78 ? -4.888 -12.260 7.088 1.00 64.50 78 VAL A CA 1
ATOM 622 C C . VAL A 1 78 ? -6.321 -12.809 7.145 1.00 64.50 78 VAL A C 1
ATOM 624 O O . VAL A 1 78 ? -7.055 -12.506 8.085 1.00 64.50 78 VAL A O 1
ATOM 627 N N . ALA A 1 79 ? -6.688 -13.690 6.206 1.00 57.91 79 ALA A N 1
ATOM 628 C CA . ALA A 1 79 ? -7.997 -14.335 6.178 1.00 57.91 79 ALA A CA 1
ATOM 629 C C . ALA A 1 79 ? -8.275 -15.214 7.412 1.00 57.91 79 ALA A C 1
ATOM 631 O O . ALA A 1 79 ? -9.427 -15.323 7.814 1.00 57.91 79 ALA A O 1
ATOM 632 N N . ASP A 1 80 ? -7.253 -15.780 8.061 1.00 55.34 80 ASP A N 1
ATOM 633 C CA . ASP A 1 80 ? -7.447 -16.630 9.245 1.00 55.34 80 ASP A CA 1
ATOM 634 C C . ASP A 1 80 ? -7.839 -15.812 10.493 1.00 55.34 80 ASP A C 1
ATOM 636 O O . ASP A 1 80 ? -8.334 -16.363 11.482 1.00 55.34 80 ASP A O 1
ATOM 640 N N . TYR A 1 81 ? -7.649 -14.488 10.446 1.00 57.12 81 TYR A N 1
ATOM 641 C CA . TYR A 1 81 ? -7.829 -13.580 11.580 1.00 57.12 81 TYR A CA 1
ATOM 642 C C . TYR A 1 81 ? -8.966 -12.576 11.401 1.00 57.12 81 TYR A C 1
ATOM 644 O O . TYR A 1 81 ? -9.609 -12.207 12.384 1.00 57.12 81 TYR A O 1
ATOM 652 N N . CYS A 1 82 ? -9.284 -12.187 10.163 1.00 56.84 82 CYS A N 1
ATOM 653 C CA . CYS A 1 82 ? -10.411 -11.297 9.867 1.00 56.84 82 CYS A CA 1
ATOM 654 C C . CYS A 1 82 ? -11.784 -11.882 10.257 1.00 56.84 82 CYS A C 1
ATOM 656 O O . CYS A 1 82 ? -12.773 -11.159 10.266 1.00 56.84 82 CYS A O 1
ATOM 658 N N . CYS A 1 83 ? -11.863 -13.164 10.630 1.00 49.97 83 CYS A N 1
ATOM 659 C CA . CYS A 1 83 ? -13.129 -13.865 10.845 1.00 49.97 83 CYS A CA 1
ATOM 660 C C . CYS A 1 83 ? -13.630 -13.946 12.299 1.00 49.97 83 CYS A C 1
ATOM 662 O O . CYS A 1 83 ? -14.689 -14.538 12.497 1.00 49.97 83 CYS A O 1
ATOM 664 N N . LYS A 1 84 ? -12.914 -13.439 13.318 1.00 53.88 84 LYS A N 1
ATOM 665 C CA . LYS A 1 84 ? -13.306 -13.710 14.723 1.00 53.88 84 LYS A CA 1
ATOM 666 C C . LYS A 1 84 ? -13.949 -12.549 15.483 1.00 53.88 84 LYS A C 1
ATOM 668 O O . LYS A 1 84 ? -14.957 -12.802 16.130 1.00 53.88 84 LYS A O 1
ATOM 673 N N . ASP A 1 85 ? -13.469 -11.308 15.344 1.00 63.47 85 ASP A N 1
ATOM 674 C CA . ASP A 1 85 ? -13.948 -10.200 16.201 1.00 63.47 85 ASP A CA 1
ATOM 675 C C . ASP A 1 85 ? -14.268 -8.874 15.475 1.00 63.47 85 ASP A C 1
ATOM 677 O O . ASP A 1 85 ? -14.700 -7.918 16.117 1.00 63.47 85 ASP A O 1
ATOM 681 N N . GLY A 1 86 ? -14.078 -8.787 14.149 1.00 72.44 86 GLY A N 1
ATOM 682 C CA . GLY A 1 86 ? -14.532 -7.650 13.323 1.00 72.44 86 GLY A CA 1
ATOM 683 C C . GLY A 1 86 ? -13.875 -6.287 13.605 1.00 72.44 86 GLY A C 1
ATOM 684 O O . GLY A 1 86 ? -14.348 -5.266 13.121 1.00 72.44 86 GLY A O 1
ATOM 685 N N . ASN A 1 87 ? -12.788 -6.228 14.380 1.00 89.00 87 ASN A N 1
ATOM 686 C CA . ASN A 1 87 ? -12.159 -4.968 14.805 1.00 89.00 87 ASN A CA 1
ATOM 687 C C . ASN A 1 87 ? -10.879 -4.667 14.021 1.00 89.00 87 ASN A C 1
ATOM 689 O O . ASN A 1 87 ? -9.809 -4.445 14.592 1.00 89.00 87 ASN A O 1
ATOM 693 N N . VAL A 1 88 ? -10.969 -4.689 12.693 1.00 92.62 88 VAL A N 1
ATOM 694 C CA . VAL A 1 88 ? -9.809 -4.467 11.826 1.00 92.62 88 VAL A CA 1
ATOM 695 C C . VAL A 1 88 ? -9.606 -2.976 11.554 1.00 92.62 88 VAL A C 1
ATOM 697 O O . VAL A 1 88 ? -10.499 -2.281 11.063 1.00 92.62 88 VAL A O 1
ATOM 700 N N . ILE A 1 89 ? -8.398 -2.492 11.841 1.00 95.50 89 ILE A N 1
ATOM 701 C CA . ILE A 1 89 ? -7.895 -1.201 11.364 1.00 95.50 89 ILE A CA 1
ATOM 702 C C . ILE A 1 89 ? -6.997 -1.491 10.167 1.00 95.50 89 ILE A C 1
ATOM 704 O O . ILE A 1 89 ? -5.949 -2.123 10.302 1.00 95.50 89 ILE A O 1
ATOM 708 N N . LEU A 1 90 ? -7.392 -1.021 8.992 1.00 96.25 90 LEU A N 1
ATOM 709 C CA . LEU A 1 90 ? -6.624 -1.212 7.775 1.00 96.25 90 LEU A CA 1
ATOM 710 C C . LEU A 1 90 ? -5.715 -0.009 7.523 1.00 96.25 90 LEU A C 1
ATOM 712 O O . LEU A 1 90 ? -6.191 1.087 7.243 1.00 96.25 90 LEU A O 1
ATOM 716 N N . LEU A 1 91 ? -4.403 -0.218 7.590 1.00 97.94 91 LEU A N 1
ATOM 717 C CA . LEU A 1 91 ? -3.393 0.769 7.227 1.00 97.94 91 LEU A CA 1
ATOM 718 C C . LEU A 1 91 ? -2.934 0.523 5.787 1.00 97.94 91 LEU A C 1
ATOM 720 O O . LEU A 1 91 ? -2.244 -0.458 5.505 1.00 97.94 91 LEU A O 1
ATOM 724 N N . LEU A 1 92 ? -3.309 1.424 4.883 1.00 98.25 92 LEU A N 1
ATOM 725 C CA . LEU A 1 92 ? -2.942 1.342 3.474 1.00 98.25 92 LEU A CA 1
ATOM 726 C C . LEU A 1 92 ? -1.593 2.018 3.225 1.00 98.25 92 LEU A C 1
ATOM 728 O O . LEU A 1 92 ? -1.421 3.195 3.555 1.00 98.25 92 LEU A O 1
ATOM 732 N N . LEU A 1 93 ? -0.667 1.288 2.604 1.00 96.94 93 LEU A N 1
ATOM 733 C CA . LEU A 1 93 ? 0.532 1.850 1.970 1.00 96.94 93 LEU A CA 1
ATOM 734 C C . LEU A 1 93 ? 0.420 1.676 0.456 1.00 96.94 93 LEU A C 1
ATOM 736 O O . LEU A 1 93 ? -0.453 0.960 -0.016 1.00 96.94 93 LEU A O 1
ATOM 740 N N . GLU A 1 94 ? 1.297 2.313 -0.318 1.00 95.25 94 GLU A N 1
ATOM 741 C CA . GLU A 1 94 ? 1.219 2.229 -1.776 1.00 95.25 94 GLU A CA 1
ATOM 742 C C . GLU A 1 94 ? 1.497 0.808 -2.317 1.00 95.25 94 GLU A C 1
ATOM 744 O O . GLU A 1 94 ? 0.581 0.073 -2.680 1.00 95.25 94 GLU A O 1
ATOM 749 N N . PHE A 1 95 ? 2.759 0.393 -2.374 1.00 95.19 95 PHE A N 1
ATOM 750 C CA . PHE A 1 95 ? 3.236 -0.874 -2.930 1.00 95.19 95 PHE A CA 1
ATOM 751 C C . PHE A 1 95 ? 4.407 -1.397 -2.093 1.00 95.19 95 PHE A C 1
ATOM 753 O O . PHE A 1 95 ? 5.060 -0.611 -1.399 1.00 95.19 95 PHE A O 1
ATOM 760 N N . PRO A 1 96 ? 4.767 -2.686 -2.228 1.00 95.12 96 PRO A N 1
ATOM 761 C CA . PRO A 1 96 ? 5.903 -3.220 -1.512 1.00 95.12 96 PRO A CA 1
ATOM 762 C C . PRO A 1 96 ? 7.243 -2.549 -1.838 1.00 95.12 96 PRO A C 1
ATOM 764 O O . PRO A 1 96 ? 7.624 -2.396 -3.004 1.00 95.12 96 PRO A O 1
ATOM 767 N N . HIS A 1 97 ? 8.016 -2.213 -0.811 1.00 93.62 97 HIS A N 1
ATOM 768 C CA . HIS A 1 97 ? 9.375 -1.691 -0.964 1.00 93.62 97 HIS A CA 1
ATOM 769 C C . HIS A 1 97 ? 10.389 -2.829 -1.188 1.00 93.62 97 HIS A C 1
ATOM 771 O O . HIS A 1 97 ? 10.181 -3.944 -0.732 1.00 93.62 97 HIS A O 1
ATOM 777 N N . TYR A 1 98 ? 11.548 -2.568 -1.813 1.00 91.88 98 TYR A N 1
ATOM 778 C CA . TYR A 1 98 ? 12.550 -3.625 -2.075 1.00 91.88 98 TYR A CA 1
ATOM 779 C C . TYR A 1 98 ? 13.060 -4.325 -0.801 1.00 91.88 98 TYR A C 1
ATOM 781 O O . TYR A 1 98 ? 13.484 -5.470 -0.844 1.00 91.88 98 TYR A O 1
ATOM 789 N N . LYS A 1 99 ? 13.019 -3.629 0.343 1.00 91.44 99 LYS A N 1
ATOM 790 C CA . LYS A 1 99 ? 13.405 -4.169 1.664 1.00 91.44 99 LYS A CA 1
ATOM 791 C C . LYS A 1 99 ? 12.384 -5.145 2.247 1.00 91.44 99 LYS A C 1
ATOM 793 O O . LYS A 1 99 ? 12.621 -5.702 3.309 1.00 91.44 99 LYS A O 1
ATOM 798 N N . GLU A 1 100 ? 11.237 -5.286 1.600 1.00 92.00 100 GLU A N 1
ATOM 799 C CA . GLU A 1 100 ? 10.173 -6.208 1.991 1.00 92.00 100 GLU A CA 1
ATOM 800 C C . GLU A 1 100 ? 10.306 -7.544 1.261 1.00 92.00 100 GLU A C 1
ATOM 802 O O . GLU A 1 100 ? 9.386 -8.353 1.292 1.00 92.00 100 GLU A O 1
ATOM 807 N N . TYR A 1 101 ? 11.464 -7.772 0.637 1.00 91.69 101 TYR A N 1
ATOM 808 C CA . TYR A 1 101 ? 11.851 -9.010 -0.010 1.00 91.69 101 TYR A CA 1
ATOM 809 C C . TYR A 1 101 ? 13.219 -9.465 0.511 1.00 91.69 101 TYR A C 1
ATOM 811 O O . TYR A 1 101 ? 14.061 -8.639 0.871 1.00 91.69 101 TYR A O 1
ATOM 819 N N . ASP A 1 102 ? 13.445 -10.775 0.545 1.00 88.12 102 ASP A N 1
ATOM 820 C CA . ASP A 1 102 ? 14.676 -11.414 1.040 1.00 88.12 102 ASP A CA 1
ATOM 821 C C . ASP A 1 102 ? 15.813 -11.480 0.000 1.00 88.12 102 ASP A C 1
ATOM 823 O O . ASP A 1 102 ? 16.892 -12.008 0.268 1.00 88.12 102 ASP A O 1
ATOM 827 N N . GLY A 1 103 ? 15.590 -10.903 -1.180 1.00 81.81 103 GLY A N 1
ATOM 828 C CA . GLY A 1 103 ? 16.533 -10.868 -2.285 1.00 81.81 103 GLY A CA 1
ATOM 829 C C . GLY A 1 103 ? 16.236 -9.715 -3.237 1.00 81.81 103 GLY A C 1
ATOM 830 O O . GLY A 1 103 ? 15.110 -9.225 -3.323 1.00 81.81 103 GLY A O 1
ATOM 831 N N . LEU A 1 104 ? 17.268 -9.271 -3.956 1.00 80.31 104 LEU A N 1
ATOM 832 C CA . LEU A 1 104 ? 17.159 -8.213 -4.968 1.00 80.31 104 LEU A CA 1
ATOM 833 C C . LEU A 1 104 ? 17.123 -8.757 -6.399 1.00 80.31 104 LEU A C 1
ATOM 835 O O . LEU A 1 104 ? 16.848 -8.000 -7.324 1.00 80.31 104 LEU A O 1
ATOM 839 N N . ASP A 1 105 ? 17.404 -10.045 -6.586 1.00 82.94 105 ASP A N 1
ATOM 840 C CA . ASP A 1 105 ? 17.356 -10.695 -7.890 1.00 82.94 105 ASP A CA 1
ATOM 841 C C . ASP A 1 105 ? 15.904 -11.041 -8.270 1.00 82.94 105 ASP A C 1
ATOM 843 O O . ASP A 1 105 ? 15.219 -11.682 -7.473 1.00 82.94 105 ASP A O 1
ATOM 847 N N . PRO A 1 106 ? 15.410 -10.664 -9.463 1.00 80.38 106 PRO A N 1
ATOM 848 C CA . PRO A 1 106 ? 14.054 -10.980 -9.905 1.00 80.38 106 PRO A CA 1
ATOM 849 C C . PRO A 1 106 ? 13.643 -12.455 -9.813 1.00 80.38 106 PRO A C 1
ATOM 851 O O . PRO A 1 106 ? 12.456 -12.720 -9.627 1.00 80.38 106 PRO A O 1
ATOM 854 N N . GLU A 1 107 ? 14.568 -13.413 -9.949 1.00 83.12 107 GLU A N 1
ATOM 855 C CA . GLU A 1 107 ? 14.232 -14.838 -9.812 1.00 83.12 107 GLU A CA 1
ATOM 856 C C . GLU A 1 107 ? 14.117 -15.242 -8.339 1.00 83.12 107 GLU A C 1
ATOM 858 O O . GLU A 1 107 ? 13.129 -15.867 -7.943 1.00 83.12 107 GLU A O 1
ATOM 863 N N . GLY A 1 108 ? 15.092 -14.834 -7.524 1.00 81.75 108 GLY A N 1
ATOM 864 C CA . GLY A 1 108 ? 15.183 -15.174 -6.102 1.00 81.75 108 GLY A CA 1
ATOM 865 C C . GLY A 1 108 ? 14.386 -14.291 -5.138 1.00 81.75 108 GLY A C 1
ATOM 866 O O . GLY A 1 108 ? 14.319 -14.617 -3.960 1.00 81.75 108 GLY A O 1
ATOM 867 N N . MET A 1 109 ? 13.790 -13.190 -5.596 1.00 86.81 109 MET A N 1
ATOM 868 C CA . MET A 1 109 ? 13.041 -12.250 -4.757 1.00 86.81 109 MET A CA 1
ATOM 869 C C . MET A 1 109 ? 11.836 -12.956 -4.116 1.00 86.81 109 MET A C 1
ATOM 871 O O . MET A 1 109 ? 10.910 -13.334 -4.834 1.00 86.81 109 MET A O 1
ATOM 875 N N . ARG A 1 110 ? 11.814 -13.147 -2.791 1.00 89.44 110 ARG A N 1
ATOM 876 C CA . ARG A 1 110 ? 10.643 -13.672 -2.070 1.00 89.44 110 ARG A CA 1
ATOM 877 C C . ARG A 1 110 ? 10.126 -12.625 -1.090 1.00 89.44 110 ARG A C 1
ATOM 879 O O . ARG A 1 110 ? 10.928 -11.993 -0.401 1.00 89.44 110 ARG A O 1
ATOM 886 N N . PRO A 1 111 ? 8.809 -12.382 -1.053 1.00 90.44 111 PRO A N 1
ATOM 887 C CA . PRO A 1 111 ? 8.239 -11.392 -0.156 1.00 90.44 111 PRO A CA 1
ATOM 888 C C . PRO A 1 111 ? 8.381 -11.840 1.305 1.00 90.44 111 PRO A C 1
ATOM 890 O O . PRO A 1 111 ? 8.216 -13.015 1.622 1.00 90.44 111 PRO A O 1
ATOM 893 N N . ILE A 1 112 ? 8.675 -10.888 2.188 1.00 88.88 112 ILE A N 1
ATOM 894 C CA . ILE A 1 112 ? 8.778 -11.089 3.637 1.00 88.88 112 ILE A CA 1
ATOM 895 C C . ILE A 1 112 ? 7.467 -10.651 4.286 1.00 88.88 112 ILE A C 1
ATOM 897 O O . ILE A 1 112 ? 6.669 -11.477 4.692 1.00 88.88 112 ILE A O 1
ATOM 901 N N . ALA A 1 113 ? 7.241 -9.343 4.396 1.00 88.25 113 ALA A N 1
ATOM 902 C CA . ALA A 1 113 ? 6.035 -8.737 4.955 1.00 88.25 113 ALA A CA 1
ATOM 903 C C . ALA A 1 113 ? 6.095 -7.217 4.730 1.00 88.25 113 ALA A C 1
ATOM 905 O O . ALA A 1 113 ? 7.195 -6.663 4.644 1.00 88.25 113 ALA A O 1
ATOM 906 N N . PRO A 1 114 ? 4.961 -6.507 4.705 1.00 91.56 114 PRO A N 1
ATOM 907 C CA . PRO A 1 114 ? 4.943 -5.062 4.549 1.00 91.56 114 PRO A CA 1
ATOM 908 C C . PRO A 1 114 ? 5.553 -4.347 5.761 1.00 91.56 114 PRO A C 1
ATOM 910 O O . PRO A 1 114 ? 5.660 -4.890 6.865 1.00 91.56 114 PRO A O 1
ATOM 913 N N . ALA A 1 115 ? 5.945 -3.097 5.534 1.00 92.19 115 ALA A N 1
ATOM 914 C CA . ALA A 1 115 ? 6.568 -2.196 6.487 1.00 92.19 115 ALA A CA 1
ATOM 915 C C . ALA A 1 115 ? 7.869 -2.729 7.120 1.00 92.19 115 ALA A C 1
ATOM 917 O O . ALA A 1 115 ? 8.089 -2.571 8.320 1.00 92.19 115 ALA A O 1
ATOM 918 N N . GLN A 1 116 ? 8.790 -3.297 6.336 1.00 89.69 116 GLN A N 1
ATOM 919 C CA . GLN A 1 116 ? 10.114 -3.655 6.870 1.00 89.69 116 GLN A CA 1
ATOM 920 C C . GLN A 1 116 ? 11.007 -2.437 7.171 1.00 89.69 116 GLN A C 1
ATOM 922 O O . GLN A 1 116 ? 10.887 -1.352 6.591 1.00 89.69 116 GLN A O 1
ATOM 927 N N . GLY A 1 117 ? 11.959 -2.632 8.088 1.00 89.00 117 GLY A N 1
ATOM 928 C CA . GLY A 1 117 ? 12.985 -1.648 8.433 1.00 89.00 117 GLY A CA 1
ATOM 929 C C . GLY A 1 117 ? 12.427 -0.384 9.094 1.00 89.00 117 GLY A C 1
ATOM 930 O O . GLY A 1 117 ? 11.690 -0.442 10.078 1.00 89.00 117 GLY A O 1
ATOM 931 N N . SER A 1 118 ? 12.806 0.788 8.574 1.00 91.31 118 SER A N 1
ATOM 932 C CA . SER A 1 118 ? 12.445 2.075 9.182 1.00 91.31 118 SER A CA 1
ATOM 933 C C . SER A 1 118 ? 10.943 2.357 9.168 1.00 91.31 118 SER A C 1
ATOM 935 O O . SER A 1 118 ? 10.464 3.037 10.070 1.00 91.31 118 SER A O 1
ATOM 937 N N . THR A 1 119 ? 10.202 1.848 8.176 1.00 94.06 119 THR A N 1
ATOM 938 C CA . THR A 1 119 ? 8.747 2.046 8.082 1.00 94.06 119 THR A CA 1
ATOM 939 C C . THR A 1 119 ? 8.038 1.361 9.247 1.00 94.06 119 THR A C 1
ATOM 941 O O . THR A 1 119 ? 7.343 2.031 10.005 1.00 94.06 119 THR A O 1
ATOM 944 N N . GLY A 1 120 ? 8.285 0.068 9.472 1.00 91.94 120 GLY A N 1
ATOM 945 C CA . GLY A 1 120 ? 7.695 -0.671 10.593 1.00 91.94 120 GLY A CA 1
ATOM 946 C C . GLY A 1 120 ? 8.144 -0.154 11.952 1.00 91.94 120 GLY A C 1
ATOM 947 O O . GLY A 1 120 ? 7.332 -0.058 12.865 1.00 91.94 120 GLY A O 1
ATOM 948 N N . SER A 1 121 ? 9.409 0.264 12.087 1.00 91.12 121 SER A N 1
ATOM 949 C CA . SER A 1 121 ? 9.880 0.898 13.326 1.00 91.12 121 SER A CA 1
ATOM 950 C C . SER A 1 121 ? 9.119 2.194 13.631 1.00 91.12 121 SER A C 1
ATOM 952 O O . SER A 1 121 ? 8.713 2.417 14.771 1.00 91.12 121 SER A O 1
ATOM 954 N N . ARG A 1 122 ? 8.873 3.037 12.617 1.00 94.94 122 ARG A N 1
ATOM 955 C CA . ARG A 1 122 ? 8.100 4.276 12.783 1.00 94.94 122 ARG A CA 1
ATOM 956 C C . ARG A 1 122 ? 6.634 4.004 13.081 1.00 94.94 122 ARG A C 1
ATOM 958 O O . ARG A 1 122 ? 6.106 4.652 13.980 1.00 94.94 122 ARG A O 1
ATOM 965 N N . ILE A 1 123 ? 6.014 3.029 12.411 1.00 94.31 123 ILE A N 1
ATOM 966 C CA . ILE A 1 123 ? 4.649 2.606 12.744 1.00 94.31 123 ILE A CA 1
ATOM 967 C C . ILE A 1 123 ? 4.608 2.154 14.200 1.00 94.31 123 ILE A C 1
ATOM 969 O O . ILE A 1 123 ? 3.913 2.782 14.985 1.00 94.31 123 ILE A O 1
ATOM 973 N N . ARG A 1 124 ? 5.428 1.177 14.608 1.00 90.69 124 ARG A N 1
ATOM 974 C CA . ARG A 1 124 ? 5.472 0.677 15.995 1.00 90.69 124 ARG A CA 1
ATOM 975 C C . ARG A 1 124 ? 5.570 1.809 17.026 1.00 90.69 124 ARG A C 1
ATOM 977 O O . ARG A 1 124 ? 4.845 1.809 18.014 1.00 90.69 124 ARG A O 1
ATOM 984 N N . ASN A 1 125 ? 6.442 2.785 16.780 1.00 90.94 125 ASN A N 1
ATOM 985 C CA . ASN A 1 125 ? 6.723 3.862 17.730 1.00 90.94 125 ASN A CA 1
ATOM 986 C C . ASN A 1 125 ? 5.676 4.984 17.744 1.00 90.94 125 ASN A C 1
ATOM 988 O O . ASN A 1 125 ? 5.648 5.762 18.695 1.00 90.94 125 ASN A O 1
ATOM 992 N N . GLN A 1 126 ? 4.879 5.138 16.685 1.00 94.00 126 GLN A N 1
ATOM 993 C CA . GLN A 1 126 ? 3.940 6.257 16.542 1.00 94.00 126 GLN A CA 1
ATOM 994 C C . GLN A 1 126 ? 2.474 5.816 16.505 1.00 94.00 126 GLN A C 1
ATOM 996 O O . GLN A 1 126 ? 1.609 6.655 16.732 1.00 94.00 126 GLN A O 1
ATOM 1001 N N . LEU A 1 127 ? 2.188 4.534 16.256 1.00 93.06 127 LEU A N 1
ATOM 1002 C CA . LEU A 1 127 ? 0.853 4.014 15.959 1.00 93.06 127 LEU A CA 1
ATOM 1003 C C . LEU A 1 127 ? -0.184 4.419 17.006 1.00 93.06 127 LEU A C 1
ATOM 1005 O O . LEU A 1 127 ? -1.197 4.986 16.627 1.00 93.06 127 LEU A O 1
ATOM 1009 N N . ILE A 1 128 ? 0.092 4.229 18.302 1.00 91.00 128 ILE A N 1
ATOM 1010 C CA . ILE A 1 128 ? -0.838 4.636 19.371 1.00 91.00 128 ILE A CA 1
ATOM 1011 C C . ILE A 1 128 ? -1.207 6.107 19.257 1.00 91.00 128 ILE A C 1
ATOM 1013 O O . ILE A 1 128 ? -2.380 6.441 19.152 1.00 91.00 128 ILE A O 1
ATOM 1017 N N . LYS A 1 129 ? -0.197 6.977 19.186 1.00 90.81 129 LYS A N 1
ATOM 1018 C CA . LYS A 1 129 ? -0.409 8.418 19.064 1.00 90.81 129 LYS A CA 1
ATOM 1019 C C . LYS A 1 129 ? -1.190 8.773 17.795 1.00 90.81 129 LYS A C 1
ATOM 1021 O O . LYS A 1 129 ? -1.945 9.735 17.780 1.00 90.81 129 LYS A O 1
ATOM 1026 N N . LYS A 1 130 ? -0.993 8.024 16.708 1.00 93.06 130 LYS A N 1
ATOM 1027 C CA . LYS A 1 130 ? -1.732 8.226 15.456 1.00 93.06 130 LYS A CA 1
ATOM 1028 C C . LYS A 1 130 ? -3.182 7.762 15.532 1.00 93.06 130 LYS A C 1
ATOM 1030 O O . LYS A 1 130 ? -4.017 8.335 14.847 1.00 93.06 130 LYS A O 1
ATOM 1035 N N . LEU A 1 131 ? -3.478 6.774 16.369 1.00 92.75 131 LEU A N 1
ATOM 1036 C CA . LEU A 1 131 ? -4.827 6.257 16.572 1.00 92.75 131 LEU A CA 1
ATOM 1037 C C . LEU A 1 131 ? -5.632 7.045 17.616 1.00 92.75 131 LEU A C 1
ATOM 1039 O O . LEU A 1 131 ? -6.841 6.858 17.688 1.00 92.75 131 LEU A O 1
ATOM 1043 N N . GLU A 1 132 ? -5.018 7.960 18.375 1.00 89.50 132 GLU A N 1
ATOM 1044 C CA . GLU A 1 132 ? -5.736 8.841 19.315 1.00 89.50 132 GLU A CA 1
ATOM 1045 C C . GLU A 1 132 ? -6.848 9.641 18.613 1.00 89.50 132 GLU A C 1
ATOM 1047 O O . GLU A 1 132 ? -7.959 9.732 19.128 1.00 89.50 132 GLU A O 1
ATOM 1052 N N . SER A 1 133 ? -6.603 10.147 17.396 1.00 87.75 133 SER A N 1
ATOM 1053 C CA . SER A 1 133 ? -7.625 10.863 16.610 1.00 87.75 133 SER A CA 1
ATOM 1054 C C . SER A 1 133 ? -8.730 9.954 16.069 1.00 87.75 133 SER A C 1
ATOM 1056 O O . SER A 1 133 ? -9.778 10.433 15.636 1.00 87.75 133 SER A O 1
ATOM 1058 N N . CYS A 1 134 ? -8.527 8.637 16.113 1.00 90.94 134 CYS A N 1
ATOM 1059 C CA . CYS A 1 134 ? -9.510 7.668 15.665 1.00 90.94 134 CYS A CA 1
ATOM 1060 C C . CYS A 1 134 ? -10.569 7.364 16.732 1.00 90.94 134 CYS A C 1
ATOM 1062 O O . CYS A 1 134 ? -11.490 6.626 16.412 1.00 90.94 134 CYS A O 1
ATOM 1064 N N . ASN A 1 135 ? -10.500 7.907 17.957 1.00 90.06 135 ASN A N 1
ATOM 1065 C CA . ASN A 1 135 ? -11.501 7.687 19.018 1.00 90.06 135 ASN A CA 1
ATOM 1066 C C . ASN A 1 135 ? -11.891 6.203 19.175 1.00 90.06 135 ASN A C 1
ATOM 1068 O O . ASN A 1 135 ? -13.065 5.843 19.051 1.00 90.06 135 ASN A O 1
ATOM 1072 N N . LEU A 1 136 ? -10.895 5.331 19.347 1.00 90.62 136 LEU A N 1
ATOM 1073 C CA . LEU A 1 136 ? -11.132 3.898 19.515 1.00 90.62 136 LEU A CA 1
ATOM 1074 C C . LEU A 1 136 ? -11.971 3.637 20.773 1.00 90.62 136 LEU A C 1
ATOM 1076 O O . LEU A 1 136 ? -11.791 4.294 21.793 1.00 90.62 136 LEU A O 1
ATOM 1080 N N . GLU A 1 137 ? -12.879 2.662 20.708 1.00 89.50 137 GLU A N 1
ATOM 1081 C CA . GLU A 1 137 ? -13.626 2.222 21.892 1.00 89.50 137 GLU A CA 1
ATOM 1082 C C . GLU A 1 137 ? -12.664 1.669 22.956 1.00 89.50 137 GLU A C 1
ATOM 1084 O O . GLU A 1 137 ? -11.898 0.734 22.696 1.00 89.50 137 GLU A O 1
ATOM 1089 N N . THR A 1 138 ? -12.732 2.228 24.161 1.00 87.19 138 THR A N 1
ATOM 1090 C CA . THR A 1 138 ? -11.906 1.816 25.296 1.00 87.19 138 THR A CA 1
ATOM 1091 C C . THR A 1 138 ? -12.169 0.362 25.688 1.00 87.19 138 THR A C 1
ATOM 1093 O O . THR A 1 138 ? -13.302 -0.113 25.676 1.00 87.19 138 THR A O 1
ATOM 1096 N N . GLY A 1 139 ? -11.106 -0.370 26.026 1.00 84.94 139 GLY A N 1
ATOM 1097 C CA . GLY A 1 139 ? -11.161 -1.783 26.408 1.00 84.94 139 GLY A CA 1
ATOM 1098 C C . GLY A 1 139 ? -11.234 -2.753 25.226 1.00 84.94 139 GLY A C 1
ATOM 1099 O O . GLY A 1 139 ? -10.999 -3.951 25.415 1.00 84.94 139 GLY A O 1
ATOM 1100 N N . LYS A 1 140 ? -11.495 -2.255 24.012 1.00 88.19 140 LYS A N 1
ATOM 1101 C CA . LYS A 1 140 ? -11.612 -3.059 22.795 1.00 88.19 140 LYS A CA 1
ATOM 1102 C C . LYS A 1 140 ? -10.253 -3.310 22.153 1.00 88.19 140 LYS A C 1
ATOM 1104 O O . LYS A 1 140 ? -9.367 -2.454 22.157 1.00 88.19 140 LYS A O 1
ATOM 1109 N N . GLU A 1 141 ? -10.098 -4.513 21.615 1.00 89.81 141 GLU A N 1
ATOM 1110 C CA . GLU A 1 141 ? -8.908 -4.925 20.881 1.00 89.81 141 GLU A CA 1
ATOM 1111 C C . GLU A 1 141 ? -9.123 -4.737 19.378 1.00 89.81 141 GLU A C 1
ATOM 1113 O O . GLU A 1 141 ? -10.172 -5.102 18.845 1.00 89.81 141 GLU A O 1
ATOM 1118 N N . TYR A 1 142 ? -8.117 -4.172 18.715 1.00 91.25 142 TYR A N 1
ATOM 1119 C CA . TYR A 1 142 ? -8.091 -3.913 17.285 1.00 91.25 142 TYR A CA 1
ATOM 1120 C C . TYR A 1 142 ? -6.887 -4.584 16.634 1.00 91.25 142 TYR A C 1
ATOM 1122 O O . TYR A 1 142 ? -5.761 -4.528 17.141 1.00 91.25 142 TYR A O 1
ATOM 1130 N N . HIS A 1 143 ? -7.112 -5.162 15.461 1.00 90.94 143 HIS A N 1
ATOM 1131 C CA . HIS A 1 143 ? -6.072 -5.775 14.647 1.00 90.94 143 HIS A CA 1
ATOM 1132 C C . HIS A 1 143 ? -5.682 -4.824 13.523 1.00 90.94 143 HIS A C 1
ATOM 1134 O O . HIS A 1 143 ? -6.493 -4.493 12.660 1.00 90.94 143 HIS A O 1
ATOM 1140 N N . VAL A 1 144 ? -4.432 -4.369 13.533 1.00 93.31 144 VAL A N 1
ATOM 1141 C CA . VAL A 1 144 ? -3.901 -3.486 12.499 1.00 93.31 144 VAL A CA 1
ATOM 1142 C C . VAL A 1 144 ? -3.331 -4.328 11.372 1.00 93.31 144 VAL A C 1
ATOM 1144 O O . VAL A 1 144 ? -2.260 -4.935 11.502 1.00 93.31 144 VAL A O 1
ATOM 1147 N N . VAL A 1 145 ? -4.056 -4.346 10.260 1.00 93.38 145 VAL A N 1
ATOM 1148 C CA . VAL A 1 145 ? -3.639 -4.977 9.010 1.00 93.38 145 VAL A CA 1
ATOM 1149 C C . VAL A 1 145 ? -2.965 -3.925 8.144 1.00 93.38 145 VAL A C 1
ATOM 1151 O O . VAL A 1 145 ? -3.529 -2.863 7.901 1.00 93.38 145 VAL A O 1
ATOM 1154 N N . ILE A 1 146 ? -1.758 -4.216 7.666 1.00 95.31 146 ILE A N 1
ATOM 1155 C CA . ILE A 1 146 ? -1.086 -3.403 6.652 1.00 95.31 146 ILE A CA 1
ATOM 1156 C C . ILE A 1 146 ? -1.355 -4.034 5.291 1.00 95.31 146 ILE A C 1
ATOM 1158 O O . ILE A 1 146 ? -1.065 -5.218 5.099 1.00 95.31 146 ILE A O 1
ATOM 1162 N N . SER A 1 147 ? -1.891 -3.245 4.361 1.00 95.56 147 SER A N 1
ATOM 1163 C CA . SER A 1 147 ? -2.215 -3.695 3.008 1.00 95.56 147 SER A CA 1
ATOM 1164 C C . SER A 1 147 ? -1.746 -2.702 1.952 1.00 95.56 147 SER A C 1
ATOM 1166 O O . SER A 1 147 ? -1.784 -1.490 2.159 1.00 95.56 147 SER A O 1
ATOM 1168 N N . ASN A 1 148 ? -1.339 -3.235 0.802 1.00 96.88 148 ASN A N 1
ATOM 1169 C CA . ASN A 1 148 ? -0.918 -2.454 -0.356 1.00 96.88 148 ASN A CA 1
ATOM 1170 C C . ASN A 1 148 ? -1.924 -2.648 -1.505 1.00 96.88 148 ASN A C 1
ATOM 1172 O O . ASN A 1 148 ? -2.089 -3.791 -1.947 1.00 96.88 148 ASN A O 1
ATOM 1176 N N . PRO A 1 149 ? -2.571 -1.596 -2.046 1.00 96.62 149 PRO A N 1
ATOM 1177 C CA . PRO A 1 149 ? -3.489 -1.723 -3.180 1.00 96.62 149 PRO A CA 1
ATOM 1178 C C . PRO A 1 149 ? -2.861 -2.406 -4.397 1.00 96.62 149 PRO A C 1
ATOM 1180 O O . PRO A 1 149 ? -3.519 -3.212 -5.052 1.00 96.62 149 PRO A O 1
ATOM 1183 N N . VAL A 1 150 ? -1.566 -2.180 -4.646 1.00 96.88 150 VAL A N 1
ATOM 1184 C CA . VAL A 1 150 ? -0.766 -3.022 -5.546 1.00 96.88 150 VAL A CA 1
ATOM 1185 C C . VAL A 1 150 ? 0.226 -3.819 -4.719 1.00 96.88 150 VAL A C 1
ATOM 1187 O O . VAL A 1 150 ? 1.129 -3.264 -4.103 1.00 96.88 150 VAL A O 1
ATOM 1190 N N . GLN A 1 151 ? 0.121 -5.142 -4.770 1.00 95.75 151 GLN A N 1
ATOM 1191 C CA . GLN A 1 151 ? 0.986 -6.046 -4.007 1.00 95.75 151 GLN A CA 1
ATOM 1192 C C . GLN A 1 151 ? 2.297 -6.401 -4.720 1.00 95.75 151 GLN A C 1
ATOM 1194 O O . GLN A 1 151 ? 2.948 -7.377 -4.379 1.00 95.75 151 GLN A O 1
ATOM 1199 N N . PHE A 1 152 ? 2.730 -5.617 -5.701 1.00 95.69 152 PHE A N 1
ATOM 1200 C CA . PHE A 1 152 ? 3.999 -5.832 -6.395 1.00 95.69 152 PHE A CA 1
ATOM 1201 C C . PHE A 1 152 ? 4.881 -4.601 -6.292 1.00 95.69 152 PHE A C 1
ATOM 1203 O O . PHE A 1 152 ? 4.400 -3.471 -6.340 1.00 95.69 152 PHE A O 1
ATOM 1210 N N . GLN A 1 153 ? 6.193 -4.806 -6.200 1.00 94.44 153 GLN A N 1
ATOM 1211 C CA . GLN A 1 153 ? 7.142 -3.705 -6.097 1.00 94.44 153 GLN A CA 1
ATOM 1212 C C . GLN A 1 153 ? 7.165 -2.862 -7.387 1.00 94.44 153 GLN A C 1
ATOM 1214 O O . GLN A 1 153 ? 7.817 -3.211 -8.375 1.00 94.44 153 GLN A O 1
ATOM 1219 N N . ALA A 1 154 ? 6.499 -1.706 -7.359 1.00 95.25 154 ALA A N 1
ATOM 1220 C CA . ALA A 1 154 ? 6.359 -0.818 -8.514 1.00 95.25 154 ALA A CA 1
ATOM 1221 C C . ALA A 1 154 ? 7.648 -0.057 -8.870 1.00 95.25 154 ALA A C 1
ATOM 1223 O O . ALA A 1 154 ? 7.812 0.393 -10.001 1.00 95.25 154 ALA A O 1
ATOM 1224 N N . SER A 1 155 ? 8.591 0.080 -7.931 1.00 94.00 155 SER A N 1
ATOM 1225 C CA . SER A 1 155 ? 9.849 0.801 -8.170 1.00 94.00 155 SER A CA 1
ATOM 1226 C C . SER A 1 155 ? 10.789 0.102 -9.151 1.00 94.00 155 SER A C 1
ATOM 1228 O O . SER A 1 155 ? 11.720 0.744 -9.630 1.00 94.00 155 SER A O 1
ATOM 1230 N N . LEU A 1 156 ? 10.567 -1.184 -9.449 1.00 93.62 156 LEU A N 1
ATOM 1231 C CA . LEU A 1 156 ? 11.450 -2.036 -10.255 1.00 93.62 156 LEU A CA 1
ATOM 1232 C C . LEU A 1 156 ? 12.903 -2.071 -9.753 1.00 93.62 156 LEU A C 1
ATOM 1234 O O . LEU A 1 156 ? 13.818 -2.296 -10.541 1.00 93.62 156 LEU A O 1
ATOM 1238 N N . TYR A 1 157 ? 13.130 -1.853 -8.454 1.00 93.56 157 TYR A N 1
ATOM 1239 C CA . TYR A 1 157 ? 14.476 -1.783 -7.883 1.00 93.56 157 TYR A CA 1
ATOM 1240 C C . TYR A 1 157 ? 15.275 -3.065 -8.148 1.00 93.56 157 TYR A C 1
ATOM 1242 O O . TYR A 1 157 ? 16.444 -2.980 -8.503 1.00 93.56 157 TYR A O 1
ATOM 1250 N N . SER A 1 158 ? 14.633 -4.233 -8.092 1.00 90.81 158 SER A N 1
ATOM 1251 C CA . SER A 1 158 ? 15.247 -5.516 -8.465 1.00 90.81 158 SER A CA 1
ATOM 125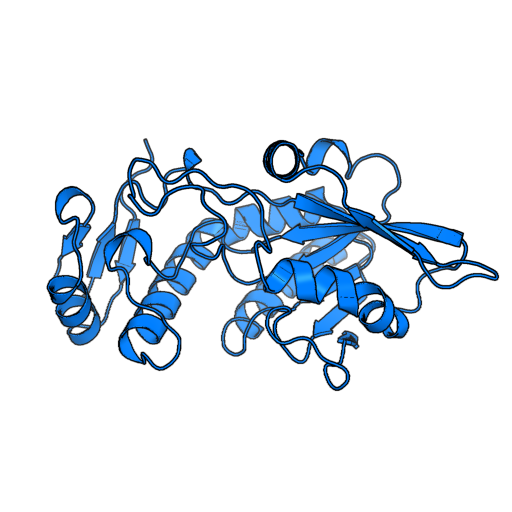2 C C . SER A 1 158 ? 15.794 -5.577 -9.900 1.00 90.81 158 SER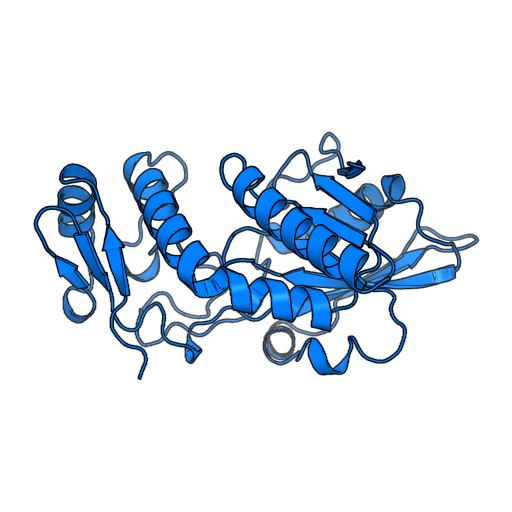 A C 1
ATOM 1254 O O . SER A 1 158 ? 16.706 -6.346 -10.180 1.00 90.81 158 SER A O 1
ATOM 1256 N N . LEU A 1 159 ? 15.291 -4.753 -10.827 1.00 91.31 159 LEU A N 1
ATOM 1257 C CA . LEU A 1 159 ? 15.775 -4.722 -12.211 1.00 91.31 159 LEU A CA 1
ATOM 1258 C C . LEU A 1 159 ? 16.913 -3.725 -12.442 1.00 91.31 159 LEU A C 1
ATOM 1260 O O . LEU A 1 159 ? 17.765 -3.979 -13.294 1.00 91.31 159 LEU A O 1
ATOM 1264 N N . HIS A 1 160 ? 16.908 -2.578 -11.751 1.00 92.06 160 HIS A N 1
ATOM 1265 C CA . HIS A 1 160 ? 17.815 -1.458 -12.064 1.00 92.06 160 HIS A CA 1
ATOM 1266 C C . HIS A 1 160 ? 18.648 -0.923 -10.889 1.00 92.06 160 HIS A C 1
ATOM 1268 O O . HIS A 1 160 ? 19.595 -0.161 -11.092 1.00 92.06 160 HIS A O 1
ATOM 1274 N N . GLY A 1 161 ? 18.325 -1.310 -9.655 1.00 92.00 161 GLY A N 1
ATOM 1275 C CA . GLY A 1 161 ? 19.074 -0.970 -8.441 1.00 92.00 161 GLY A CA 1
ATOM 1276 C C . GLY A 1 161 ? 19.073 0.513 -8.050 1.00 92.00 161 GLY A C 1
ATOM 1277 O O . GLY A 1 161 ? 19.797 0.905 -7.135 1.00 92.00 161 GLY A O 1
ATOM 1278 N N . GLN A 1 162 ? 18.291 1.366 -8.719 1.00 93.25 162 GLN A N 1
ATOM 1279 C CA . GLN A 1 162 ? 18.281 2.808 -8.472 1.00 93.25 162 GLN A CA 1
ATOM 1280 C C . GLN A 1 162 ? 17.237 3.196 -7.425 1.00 93.25 162 GLN A C 1
ATOM 1282 O O . GLN A 1 162 ? 16.059 2.850 -7.511 1.00 93.25 162 GLN A O 1
ATOM 1287 N N . SER A 1 163 ? 17.655 3.998 -6.448 1.00 90.88 163 SER A N 1
ATOM 1288 C CA . SER A 1 163 ? 16.725 4.650 -5.522 1.00 90.88 163 SER A CA 1
ATOM 1289 C C . SER A 1 163 ? 15.811 5.625 -6.268 1.00 90.88 163 SER A C 1
ATOM 1291 O O . SER A 1 163 ? 16.261 6.328 -7.172 1.00 90.88 163 SER A O 1
ATOM 1293 N N . THR A 1 164 ? 14.546 5.724 -5.854 1.00 90.38 164 THR A N 1
ATOM 1294 C CA . THR A 1 164 ? 13.615 6.764 -6.328 1.00 90.38 164 THR A CA 1
ATOM 1295 C C . THR A 1 164 ? 13.825 8.101 -5.612 1.00 90.38 164 THR A C 1
ATOM 1297 O O . THR A 1 164 ? 13.469 9.155 -6.139 1.00 90.38 164 THR A O 1
ATOM 1300 N N . ARG A 1 165 ? 14.444 8.096 -4.423 1.00 88.06 165 ARG A N 1
ATOM 1301 C CA . ARG A 1 165 ? 14.711 9.313 -3.648 1.00 88.06 165 ARG A CA 1
ATOM 1302 C C . ARG A 1 165 ? 15.740 10.180 -4.373 1.00 88.06 165 ARG A C 1
ATOM 1304 O O . ARG A 1 165 ? 16.882 9.767 -4.540 1.00 88.06 165 ARG A O 1
ATOM 1311 N N . GLY A 1 166 ? 15.332 11.384 -4.777 1.00 89.69 166 GLY A N 1
ATOM 1312 C CA . GLY A 1 166 ? 16.180 12.322 -5.524 1.00 89.69 166 GLY A CA 1
ATOM 1313 C C . GLY A 1 166 ? 16.394 11.951 -6.997 1.00 89.69 166 GLY A C 1
ATOM 1314 O O . GLY A 1 166 ? 17.075 12.679 -7.709 1.00 89.69 166 GLY A O 1
ATOM 1315 N N . ASN A 1 167 ? 15.794 10.857 -7.479 1.00 92.88 167 ASN A N 1
ATOM 1316 C CA . ASN A 1 167 ? 15.911 10.409 -8.863 1.00 92.88 167 ASN A CA 1
ATOM 1317 C C . ASN A 1 167 ? 14.559 10.525 -9.571 1.00 92.88 167 ASN A C 1
ATOM 1319 O O . ASN A 1 167 ? 13.725 9.619 -9.532 1.00 92.88 167 ASN A O 1
ATOM 1323 N N . ILE A 1 168 ? 14.364 11.652 -10.256 1.00 92.69 168 ILE A N 1
ATOM 1324 C CA . ILE A 1 168 ? 13.109 11.985 -10.944 1.00 92.69 168 ILE A CA 1
ATOM 1325 C C . ILE A 1 168 ? 12.741 10.924 -11.992 1.00 92.69 168 ILE A C 1
ATOM 1327 O O . ILE A 1 168 ? 11.567 10.598 -12.152 1.00 92.69 168 ILE A O 1
ATOM 1331 N N . LYS A 1 169 ? 13.724 10.347 -12.697 1.00 92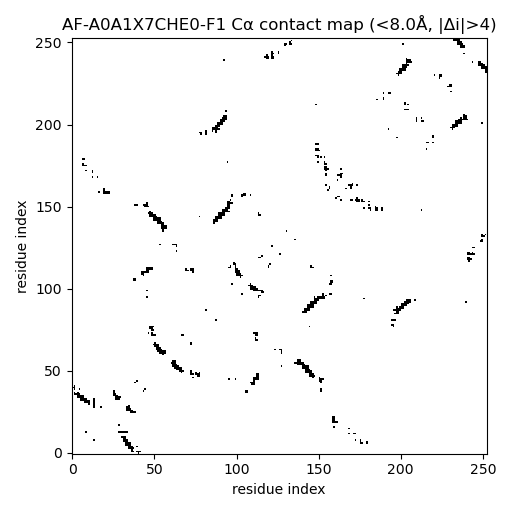.62 169 LYS A N 1
ATOM 1332 C CA . LYS A 1 169 ? 13.466 9.337 -13.736 1.00 92.62 169 LYS A CA 1
ATOM 1333 C C . LYS A 1 169 ? 13.027 8.002 -13.139 1.00 92.62 169 LYS A C 1
ATOM 1335 O O . LYS A 1 169 ? 12.053 7.432 -13.624 1.00 92.62 169 LYS A O 1
ATOM 1340 N N . ALA A 1 170 ? 13.677 7.547 -12.066 1.00 93.00 170 ALA A N 1
ATOM 1341 C CA . ALA A 1 170 ? 13.251 6.349 -11.342 1.00 93.00 170 ALA A CA 1
ATOM 1342 C C . ALA A 1 170 ? 11.870 6.541 -10.687 1.00 93.00 170 ALA A C 1
ATOM 1344 O O . ALA A 1 170 ? 11.038 5.640 -10.743 1.00 93.00 170 ALA A O 1
ATOM 1345 N N . GLY A 1 171 ? 11.596 7.725 -10.122 1.00 93.25 171 GLY A N 1
ATOM 1346 C CA . GLY A 1 171 ? 10.276 8.074 -9.583 1.00 93.25 171 GLY A CA 1
ATOM 1347 C C . GLY A 1 171 ? 9.182 8.066 -10.654 1.00 93.25 171 GLY A C 1
ATOM 1348 O O . GLY A 1 171 ? 8.162 7.409 -10.492 1.00 93.25 171 GLY A O 1
ATOM 1349 N N . SER A 1 172 ? 9.433 8.698 -11.800 1.00 93.12 172 SER A N 1
ATOM 1350 C CA . SER A 1 172 ? 8.493 8.706 -12.925 1.00 93.12 172 SER A CA 1
ATOM 1351 C C . SER A 1 172 ? 8.238 7.302 -13.495 1.00 93.12 172 SER A C 1
ATOM 1353 O O . SER A 1 172 ? 7.107 6.982 -13.858 1.00 93.12 172 SER A O 1
ATOM 1355 N N . LEU A 1 173 ? 9.269 6.450 -13.561 1.00 94.12 173 LEU A N 1
ATOM 1356 C CA . LEU A 1 173 ? 9.116 5.045 -13.947 1.00 94.12 173 LEU A CA 1
ATOM 1357 C C . LEU A 1 173 ? 8.235 4.285 -12.948 1.00 94.12 173 LEU A C 1
ATOM 1359 O O . LEU A 1 173 ? 7.306 3.600 -13.371 1.00 94.12 173 LEU A O 1
ATOM 1363 N N . ARG A 1 174 ? 8.505 4.430 -11.643 1.00 95.00 174 ARG A N 1
ATOM 1364 C CA . ARG A 1 174 ? 7.686 3.847 -10.572 1.00 95.00 174 ARG A CA 1
ATOM 1365 C C . ARG A 1 174 ? 6.218 4.223 -10.749 1.00 95.00 174 ARG A C 1
ATOM 1367 O O . ARG A 1 174 ? 5.372 3.343 -10.678 1.00 95.00 174 ARG A O 1
ATOM 1374 N N . ASP A 1 175 ? 5.920 5.493 -11.008 1.00 94.38 175 ASP A N 1
ATOM 1375 C CA . ASP A 1 175 ? 4.537 5.969 -11.138 1.00 94.38 175 ASP A CA 1
ATOM 1376 C C . ASP A 1 175 ? 3.828 5.347 -12.350 1.00 94.38 175 ASP A C 1
ATOM 1378 O O . ASP A 1 175 ? 2.658 4.977 -12.272 1.00 94.38 175 ASP A O 1
ATOM 1382 N N . ALA A 1 176 ? 4.537 5.180 -13.471 1.00 94.69 176 ALA A N 1
ATOM 1383 C CA . ALA A 1 176 ? 3.990 4.518 -14.655 1.00 94.69 176 ALA A CA 1
ATOM 1384 C C . ALA A 1 176 ? 3.723 3.021 -14.415 1.00 94.69 176 ALA A C 1
ATOM 1386 O O . ALA A 1 176 ? 2.680 2.501 -14.817 1.00 94.69 176 ALA A O 1
ATOM 1387 N N . VAL A 1 177 ? 4.643 2.336 -13.728 1.00 95.56 177 VAL A N 1
ATOM 1388 C CA . VAL A 1 177 ? 4.484 0.927 -13.344 1.00 95.56 177 VAL A CA 1
ATOM 1389 C C . VAL A 1 177 ? 3.331 0.767 -12.357 1.00 95.56 177 VAL A C 1
ATOM 1391 O O . VAL A 1 177 ? 2.476 -0.088 -12.567 1.00 95.56 177 VAL A O 1
ATOM 1394 N N . TRP A 1 178 ? 3.268 1.619 -11.331 1.00 95.88 178 TRP A N 1
ATOM 1395 C CA . TRP A 1 178 ? 2.179 1.661 -10.357 1.00 95.88 178 TRP A CA 1
ATOM 1396 C C . TRP A 1 178 ? 0.822 1.774 -11.048 1.00 95.88 178 TRP A C 1
ATOM 1398 O O . TRP A 1 178 ? -0.029 0.917 -10.844 1.00 95.88 178 TRP A O 1
ATOM 1408 N N . LYS A 1 179 ? 0.642 2.758 -11.938 1.00 95.12 179 LYS A N 1
ATOM 1409 C CA . LYS A 1 179 ? -0.621 2.957 -12.667 1.00 95.12 179 LYS A CA 1
ATOM 1410 C C . LYS A 1 179 ? -1.021 1.736 -13.490 1.00 95.12 179 LYS A C 1
ATOM 1412 O O . LYS A 1 179 ? -2.183 1.341 -13.483 1.00 95.12 179 LYS A O 1
ATOM 1417 N N . ALA A 1 180 ? -0.064 1.118 -14.181 1.00 95.56 180 ALA A N 1
ATOM 1418 C CA . ALA A 1 180 ? -0.331 -0.083 -14.965 1.00 95.56 180 ALA A CA 1
ATOM 1419 C C . ALA A 1 180 ? -0.737 -1.277 -14.082 1.00 95.56 180 ALA A C 1
ATOM 1421 O O . ALA A 1 180 ? -1.641 -2.030 -14.444 1.00 95.56 180 ALA A O 1
ATOM 1422 N N . LEU A 1 181 ? -0.098 -1.440 -12.921 1.00 95.75 181 LEU A N 1
ATOM 1423 C CA . LEU A 1 181 ? -0.429 -2.501 -11.972 1.00 95.75 181 LEU A CA 1
ATOM 1424 C C . LEU A 1 181 ? -1.743 -2.233 -11.235 1.00 95.75 181 LEU A C 1
ATOM 1426 O O . LEU A 1 181 ? -2.506 -3.165 -11.032 1.00 95.75 181 LEU A O 1
ATOM 1430 N N . MET A 1 182 ? -2.054 -0.982 -10.903 1.00 94.88 182 MET A N 1
ATOM 1431 C CA . MET A 1 182 ? -3.298 -0.593 -10.237 1.00 94.88 182 MET A CA 1
ATOM 1432 C C . MET A 1 182 ? -4.525 -1.001 -11.060 1.00 94.88 182 MET A C 1
ATOM 1434 O O . MET A 1 182 ? -5.486 -1.533 -10.516 1.00 94.88 182 MET A O 1
ATOM 1438 N N . VAL A 1 183 ? -4.471 -0.852 -12.389 1.00 94.00 183 VAL A N 1
ATOM 1439 C CA . VAL A 1 183 ? -5.537 -1.330 -13.290 1.00 94.00 183 VAL A CA 1
ATOM 1440 C C . VAL A 1 183 ? -5.729 -2.849 -13.191 1.00 94.00 183 VAL A C 1
ATOM 1442 O O . VAL A 1 183 ? -6.864 -3.323 -13.208 1.00 94.00 183 VAL A O 1
ATOM 1445 N N . ARG A 1 184 ? -4.638 -3.616 -13.072 1.00 93.56 184 ARG A N 1
ATOM 1446 C CA . ARG A 1 184 ? -4.677 -5.079 -12.903 1.00 93.56 184 ARG A CA 1
ATOM 1447 C C . ARG A 1 184 ? -5.189 -5.477 -11.515 1.00 93.56 184 ARG A C 1
ATOM 1449 O O . ARG A 1 184 ? -5.970 -6.414 -11.400 1.00 93.56 184 ARG A O 1
ATOM 1456 N N . GLU A 1 185 ? -4.740 -4.780 -10.479 1.00 95.19 185 GLU A N 1
ATOM 1457 C CA . GLU A 1 185 ? -4.913 -5.170 -9.077 1.00 95.19 185 GLU A CA 1
ATOM 1458 C C . GLU A 1 185 ? -6.185 -4.614 -8.435 1.00 95.19 185 GLU A C 1
ATOM 1460 O O . GLU A 1 185 ? -6.627 -5.134 -7.415 1.00 95.19 185 GLU A O 1
ATOM 1465 N N . LYS A 1 186 ? -6.825 -3.621 -9.060 1.00 95.88 186 LYS A N 1
ATOM 1466 C CA . LYS A 1 186 ? -8.035 -2.952 -8.567 1.00 95.88 186 LYS A CA 1
ATOM 1467 C C . LYS A 1 186 ? -9.083 -3.910 -7.996 1.00 95.88 186 LYS A C 1
ATOM 1469 O O . LYS A 1 186 ? -9.500 -3.757 -6.851 1.00 95.88 186 LYS A O 1
ATOM 1474 N N . ASN A 1 187 ? -9.521 -4.892 -8.786 1.00 95.94 187 ASN A N 1
ATOM 1475 C CA . ASN A 1 187 ? -10.582 -5.805 -8.354 1.00 95.94 187 ASN A CA 1
ATOM 1476 C C . ASN A 1 187 ? -10.102 -6.708 -7.215 1.00 95.94 187 ASN A C 1
ATOM 1478 O O . ASN A 1 187 ? -10.849 -6.939 -6.272 1.00 95.94 187 ASN A O 1
ATOM 1482 N N . ASN A 1 188 ? -8.850 -7.173 -7.271 1.00 95.19 188 ASN A N 1
ATOM 1483 C CA . ASN A 1 188 ? -8.266 -7.960 -6.191 1.00 95.19 188 ASN A CA 1
ATOM 1484 C C . ASN A 1 188 ? -8.238 -7.156 -4.884 1.00 95.19 188 ASN A C 1
ATOM 1486 O O . ASN A 1 188 ? -8.670 -7.663 -3.856 1.00 95.19 188 ASN A O 1
ATOM 1490 N N . PHE A 1 189 ? -7.819 -5.891 -4.933 1.00 96.31 189 PHE A N 1
ATOM 1491 C CA . PHE A 1 189 ? -7.814 -5.019 -3.765 1.00 96.31 189 PHE A CA 1
ATOM 1492 C C . PHE A 1 189 ? -9.222 -4.778 -3.202 1.00 96.31 189 PHE A C 1
ATOM 1494 O O . PHE A 1 189 ? -9.409 -4.889 -1.996 1.00 96.31 189 PHE A O 1
ATOM 1501 N N . ILE A 1 190 ? -10.227 -4.515 -4.046 1.00 95.38 190 ILE A N 1
ATOM 1502 C CA . ILE A 1 190 ? -11.618 -4.329 -3.591 1.00 95.38 190 ILE A CA 1
ATOM 1503 C C . ILE A 1 190 ? -12.167 -5.600 -2.927 1.00 95.38 190 ILE A C 1
ATOM 1505 O O . ILE A 1 190 ? -12.825 -5.511 -1.891 1.00 95.38 190 ILE A O 1
ATOM 1509 N N . GLU A 1 191 ? -11.898 -6.783 -3.484 1.00 93.62 191 GLU A N 1
ATOM 1510 C CA . GLU A 1 191 ? -12.308 -8.045 -2.854 1.00 93.62 191 GLU A CA 1
ATOM 1511 C C . GLU A 1 191 ? -11.591 -8.273 -1.519 1.00 93.62 191 GLU A C 1
ATOM 1513 O O . GLU A 1 191 ? -12.215 -8.687 -0.542 1.00 93.62 191 GLU A O 1
ATOM 1518 N N . ARG A 1 192 ? -10.307 -7.912 -1.434 1.00 93.38 192 ARG A N 1
ATOM 1519 C CA . ARG A 1 192 ? -9.560 -7.943 -0.176 1.00 93.38 192 ARG A CA 1
ATOM 1520 C C . ARG A 1 192 ? -10.152 -6.989 0.867 1.00 93.38 192 ARG A C 1
ATOM 1522 O O . ARG A 1 192 ? -10.400 -7.428 1.986 1.00 93.38 192 ARG A O 1
ATOM 1529 N N . LEU A 1 193 ? -10.482 -5.746 0.496 1.00 93.19 193 LEU A N 1
ATOM 1530 C CA . LEU A 1 193 ? -11.158 -4.780 1.377 1.00 93.19 193 LEU A CA 1
ATOM 1531 C C . LEU A 1 193 ? -12.454 -5.341 1.969 1.00 93.19 193 LEU A C 1
ATOM 1533 O O . LEU A 1 193 ? -12.685 -5.193 3.165 1.00 93.19 193 LEU A O 1
ATOM 1537 N N . LYS A 1 194 ? -13.273 -6.018 1.152 1.00 91.56 194 LYS A N 1
ATOM 1538 C CA . LYS A 1 194 ? -14.483 -6.703 1.630 1.00 91.56 194 LYS A CA 1
ATOM 1539 C C . LYS A 1 194 ? -14.144 -7.821 2.612 1.00 91.56 194 LYS A C 1
ATOM 1541 O O . LYS A 1 194 ? -14.797 -7.934 3.639 1.00 91.56 194 LYS A O 1
ATOM 1546 N N . SER A 1 195 ? -13.135 -8.636 2.300 1.00 89.88 195 SER A N 1
ATOM 1547 C CA . SER A 1 195 ? -12.751 -9.781 3.135 1.00 89.88 195 SER A CA 1
ATOM 1548 C C . SER A 1 195 ? -12.194 -9.384 4.502 1.00 89.88 195 SER A C 1
ATOM 1550 O O . SER A 1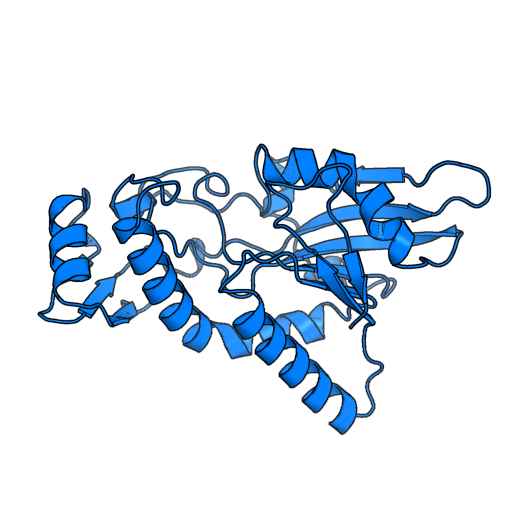 195 ? -12.319 -10.152 5.451 1.00 89.88 195 SER A O 1
ATOM 1552 N N . TYR A 1 196 ? -11.587 -8.198 4.610 1.00 90.56 196 TYR A N 1
ATOM 1553 C CA . TYR A 1 196 ? -11.047 -7.718 5.879 1.00 90.56 196 TYR A CA 1
ATOM 1554 C C . TYR A 1 196 ? -12.112 -7.198 6.836 1.00 90.56 196 TYR A C 1
ATOM 1556 O O . TYR A 1 196 ? -11.826 -7.125 8.027 1.00 90.56 196 TYR A O 1
ATOM 1564 N N . ASP A 1 197 ? -13.271 -6.791 6.307 1.00 91.12 197 ASP A N 1
ATOM 1565 C CA . ASP A 1 197 ? -14.351 -6.124 7.041 1.00 91.12 197 ASP A CA 1
ATOM 1566 C C . ASP A 1 197 ? -13.834 -5.034 8.009 1.00 91.12 197 ASP A C 1
ATOM 1568 O O . ASP A 1 197 ? -13.986 -5.135 9.230 1.00 91.12 197 ASP A O 1
ATOM 1572 N N . PRO A 1 198 ? -13.114 -4.011 7.501 1.00 94.12 198 PRO A N 1
ATOM 1573 C CA . PRO A 1 198 ? -12.492 -3.025 8.368 1.00 94.12 198 PRO A CA 1
ATOM 1574 C C . PRO A 1 198 ? -13.547 -2.160 9.064 1.00 94.12 198 PRO A C 1
ATOM 1576 O O . PRO A 1 198 ? -14.559 -1.791 8.472 1.00 94.12 198 PRO A O 1
ATOM 1579 N N . VAL A 1 199 ? -13.254 -1.746 10.298 1.00 95.38 199 VAL A N 1
ATOM 1580 C CA . VAL A 1 199 ? -14.000 -0.684 11.003 1.00 95.38 199 VAL A CA 1
ATOM 1581 C C . VAL A 1 199 ? -13.388 0.691 10.765 1.00 95.38 199 VAL A C 1
ATOM 1583 O O . VAL A 1 199 ? -14.079 1.709 10.836 1.00 95.38 199 VAL A O 1
ATOM 1586 N N . ILE A 1 200 ? -12.089 0.724 10.466 1.00 96.75 200 ILE A N 1
ATOM 1587 C CA . ILE A 1 200 ? -11.321 1.926 10.155 1.00 96.75 200 ILE A CA 1
ATOM 1588 C C . ILE A 1 200 ? -10.407 1.614 8.971 1.00 96.75 200 ILE A C 1
ATOM 1590 O O . ILE A 1 200 ? -9.728 0.588 8.964 1.00 96.75 200 ILE A O 1
ATOM 1594 N N . ILE A 1 201 ? -10.345 2.523 8.003 1.00 98.31 201 ILE A N 1
ATOM 1595 C CA . ILE A 1 201 ? -9.329 2.531 6.949 1.00 98.31 201 ILE A CA 1
ATOM 1596 C C . ILE A 1 201 ? -8.507 3.813 7.090 1.00 98.31 201 ILE A C 1
ATOM 1598 O O . ILE A 1 201 ? -9.061 4.904 7.179 1.00 98.31 201 ILE A O 1
ATOM 1602 N N . ILE A 1 202 ? -7.184 3.685 7.079 1.00 98.50 202 ILE A N 1
ATOM 1603 C CA . ILE A 1 202 ? -6.229 4.792 7.101 1.00 98.50 202 ILE A CA 1
ATOM 1604 C C . ILE A 1 202 ? -5.441 4.749 5.795 1.00 98.50 202 ILE A C 1
ATOM 1606 O O . ILE A 1 202 ? -4.624 3.849 5.590 1.00 98.50 202 ILE A O 1
ATOM 1610 N N . ASN A 1 203 ? -5.649 5.732 4.920 1.00 98.44 203 ASN A N 1
ATOM 1611 C CA . ASN A 1 203 ? -4.800 5.932 3.752 1.00 98.44 203 ASN A CA 1
ATOM 1612 C C . ASN A 1 203 ? -3.522 6.670 4.163 1.00 98.44 203 ASN A C 1
ATOM 1614 O O . ASN A 1 203 ? -3.554 7.861 4.473 1.00 98.44 203 ASN A O 1
ATOM 1618 N N . ALA A 1 204 ? -2.396 5.956 4.181 1.00 97.75 204 ALA A N 1
ATOM 1619 C CA . ALA A 1 204 ? -1.083 6.518 4.481 1.00 97.75 204 ALA A CA 1
ATOM 1620 C C . ALA A 1 204 ? -0.142 6.463 3.265 1.00 97.75 204 ALA A C 1
ATOM 1622 O O . ALA A 1 204 ? 1.081 6.464 3.419 1.00 97.75 204 ALA A O 1
ATOM 1623 N N . CYS A 1 205 ? -0.702 6.413 2.053 1.00 96.38 205 CYS A N 1
ATOM 1624 C CA . CYS A 1 205 ? 0.083 6.419 0.825 1.00 96.38 205 CYS A CA 1
ATOM 1625 C C . CYS A 1 205 ? 0.816 7.751 0.627 1.00 96.38 205 CYS A C 1
ATOM 1627 O O . CYS A 1 205 ? 0.393 8.815 1.084 1.00 96.38 205 CYS A O 1
ATOM 1629 N N . THR A 1 206 ? 1.929 7.700 -0.099 1.00 91.31 206 THR A N 1
ATOM 1630 C CA . THR A 1 206 ? 2.646 8.903 -0.528 1.00 91.31 206 THR A CA 1
ATOM 1631 C C . THR A 1 206 ? 1.823 9.773 -1.486 1.00 91.31 206 THR A C 1
ATOM 1633 O O . THR A 1 206 ? 1.046 9.291 -2.313 1.00 91.31 206 THR A O 1
ATOM 1636 N N . LYS A 1 207 ? 2.062 11.090 -1.412 1.00 84.12 207 LYS A N 1
ATOM 1637 C CA . LYS A 1 207 ? 1.445 12.094 -2.288 1.00 84.12 207 LYS A CA 1
ATOM 1638 C C . LYS A 1 207 ? 1.605 11.722 -3.769 1.00 84.12 207 LYS A C 1
ATOM 1640 O O . LYS A 1 207 ? 2.721 11.438 -4.212 1.00 84.12 207 LYS A O 1
ATOM 1645 N N . GLY A 1 208 ? 0.508 11.785 -4.524 1.00 81.50 208 GLY A N 1
ATOM 1646 C CA . GLY A 1 208 ? 0.438 11.419 -5.943 1.00 81.50 208 GLY A CA 1
ATOM 1647 C C . GLY A 1 208 ? -0.041 9.989 -6.206 1.00 81.50 208 GLY A C 1
ATOM 1648 O O . GLY A 1 208 ? -0.298 9.655 -7.359 1.00 81.50 208 GLY A O 1
ATOM 1649 N N . VAL A 1 209 ? -0.152 9.164 -5.159 1.00 89.56 209 VAL A N 1
ATOM 1650 C CA . VAL A 1 209 ? -0.834 7.859 -5.186 1.00 89.56 209 VAL A CA 1
ATOM 1651 C C . VAL A 1 209 ? -2.078 7.871 -4.292 1.00 89.56 209 VAL A C 1
ATOM 1653 O O . VAL A 1 209 ? -3.022 7.134 -4.559 1.00 89.56 209 VAL A O 1
ATOM 1656 N N . THR A 1 210 ? -2.097 8.720 -3.258 1.00 93.50 210 THR A N 1
ATOM 1657 C CA . THR A 1 210 ? -3.215 8.880 -2.318 1.00 93.50 210 THR A CA 1
ATOM 1658 C C . THR A 1 210 ? -4.558 9.000 -3.032 1.00 93.50 210 THR A C 1
ATOM 1660 O O . THR A 1 210 ? -5.453 8.220 -2.734 1.00 93.50 210 THR A O 1
ATOM 1663 N N . GLU A 1 211 ? -4.665 9.877 -4.030 1.00 94.44 211 GLU A N 1
ATOM 1664 C CA . GLU A 1 211 ? -5.916 10.154 -4.739 1.00 94.44 211 GLU A CA 1
ATOM 1665 C C . GLU A 1 211 ? -6.423 8.940 -5.539 1.00 94.44 211 GLU A C 1
ATOM 1667 O O . GLU A 1 211 ? -7.622 8.663 -5.568 1.00 94.44 211 GLU A O 1
ATOM 1672 N N . ASP A 1 212 ? -5.515 8.167 -6.147 1.00 94.81 212 ASP A N 1
ATOM 1673 C CA . ASP A 1 212 ? -5.872 6.932 -6.858 1.00 94.81 212 ASP A CA 1
ATOM 1674 C C . ASP A 1 212 ? -6.419 5.877 -5.879 1.00 94.81 212 ASP A C 1
ATOM 1676 O O . ASP A 1 212 ? -7.355 5.138 -6.197 1.00 94.81 212 ASP A O 1
ATOM 1680 N N . VAL A 1 213 ? -5.841 5.803 -4.676 1.00 96.75 213 VAL A N 1
ATOM 1681 C CA . VAL A 1 213 ? -6.289 4.892 -3.613 1.00 96.75 213 VAL A CA 1
ATOM 1682 C C . VAL A 1 213 ? -7.621 5.352 -3.025 1.00 96.75 213 VAL A C 1
ATOM 1684 O O . VAL A 1 213 ? -8.495 4.513 -2.808 1.00 96.75 213 VAL A O 1
ATOM 1687 N N . ASP A 1 214 ? -7.821 6.659 -2.853 1.00 96.69 214 ASP A N 1
ATOM 1688 C CA . ASP A 1 214 ? -9.097 7.234 -2.422 1.00 96.69 214 ASP A CA 1
ATOM 1689 C C . ASP A 1 214 ? -10.219 6.824 -3.373 1.00 96.69 214 ASP A C 1
ATOM 1691 O O . ASP A 1 214 ? -11.268 6.357 -2.931 1.00 96.69 214 ASP A O 1
ATOM 1695 N N . CYS A 1 215 ? -9.990 6.911 -4.689 1.00 95.88 215 CYS A N 1
ATOM 1696 C CA . CYS A 1 215 ? -10.963 6.459 -5.681 1.00 95.88 215 CYS A CA 1
ATOM 1697 C C . CYS A 1 215 ? -11.361 4.986 -5.488 1.00 95.88 215 CYS A C 1
ATOM 1699 O O . CYS A 1 215 ? -12.545 4.663 -5.603 1.00 95.88 215 CYS A O 1
ATOM 1701 N N . LEU A 1 216 ? -10.415 4.098 -5.160 1.00 96.38 216 LEU A N 1
ATOM 1702 C CA . LEU A 1 216 ? -10.727 2.687 -4.903 1.00 96.38 216 LEU A CA 1
ATOM 1703 C C . LEU A 1 216 ? -11.514 2.483 -3.606 1.00 96.38 216 LEU A C 1
ATOM 1705 O O . LEU A 1 216 ? -12.443 1.674 -3.577 1.00 96.38 216 LEU A O 1
ATOM 1709 N N . VAL A 1 217 ? -11.175 3.219 -2.545 1.00 97.44 217 VAL A N 1
ATOM 1710 C CA . VAL A 1 217 ? -11.909 3.158 -1.273 1.00 97.44 217 VAL A CA 1
ATOM 1711 C C . VAL A 1 217 ? -13.332 3.697 -1.449 1.00 97.44 217 VAL A C 1
ATOM 1713 O O . VAL A 1 217 ? -14.288 3.070 -0.991 1.00 97.44 217 VAL A O 1
ATOM 1716 N N . TYR A 1 218 ? -13.515 4.793 -2.188 1.00 97.44 218 TYR A N 1
ATOM 1717 C CA . TYR A 1 218 ? -14.844 5.324 -2.492 1.00 97.44 218 TYR A CA 1
ATOM 1718 C C . TYR A 1 218 ? -15.673 4.384 -3.367 1.00 97.44 218 TYR A C 1
ATOM 1720 O O . TYR A 1 218 ? -16.880 4.262 -3.156 1.00 97.44 218 TYR A O 1
ATOM 1728 N N . GLU A 1 219 ? -15.054 3.677 -4.310 1.00 96.06 219 GLU A N 1
ATOM 1729 C CA . GLU A 1 219 ? -15.735 2.632 -5.077 1.00 96.06 219 GLU A CA 1
ATOM 1730 C C . GLU A 1 219 ? -16.185 1.472 -4.181 1.00 96.06 219 GLU A C 1
ATOM 1732 O O . GLU A 1 219 ? -17.318 0.995 -4.298 1.00 96.06 219 GLU A O 1
ATOM 1737 N N . PHE A 1 220 ? -15.339 1.051 -3.238 1.00 96.25 220 PHE A N 1
ATOM 1738 C CA . PHE A 1 220 ? -15.724 0.091 -2.208 1.00 96.25 220 PHE A CA 1
ATOM 1739 C C . PHE A 1 220 ? -16.918 0.603 -1.381 1.00 96.25 220 PHE A C 1
ATOM 1741 O O . PHE A 1 220 ? -17.904 -0.123 -1.238 1.00 96.25 220 PHE A O 1
ATOM 1748 N N . PHE A 1 221 ? -16.910 1.862 -0.929 1.00 97.31 221 PHE A N 1
ATOM 1749 C CA . PHE A 1 221 ? -18.026 2.452 -0.174 1.00 97.31 221 PHE A CA 1
ATOM 1750 C C . PHE A 1 221 ? -19.314 2.545 -0.983 1.00 97.31 221 PHE A C 1
ATOM 1752 O O . PHE A 1 221 ? -20.393 2.261 -0.460 1.00 97.31 221 PHE A O 1
ATOM 1759 N N . PHE A 1 222 ? -19.224 2.914 -2.259 1.00 96.44 222 PHE A N 1
ATOM 1760 C CA . PHE A 1 222 ? -20.375 2.955 -3.152 1.00 96.44 222 PHE A CA 1
ATOM 1761 C C . PHE A 1 222 ? -21.033 1.573 -3.264 1.00 96.44 222 PHE A C 1
ATOM 1763 O O . PHE A 1 222 ? -22.248 1.436 -3.091 1.00 96.44 22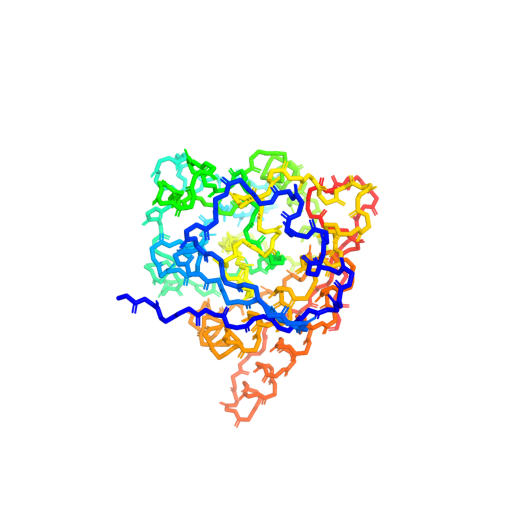2 PHE A O 1
ATOM 1770 N N . ASN A 1 223 ? -20.222 0.532 -3.468 1.00 94.12 223 ASN A N 1
ATOM 1771 C CA . ASN A 1 223 ? -20.695 -0.847 -3.526 1.00 94.12 223 ASN A CA 1
ATOM 1772 C C . ASN A 1 223 ? -21.260 -1.326 -2.179 1.00 94.12 223 ASN A C 1
ATOM 1774 O O . ASN A 1 223 ? -22.295 -1.991 -2.156 1.00 94.12 223 ASN A O 1
ATOM 1778 N N . ALA A 1 224 ? -20.629 -0.978 -1.058 1.00 93.75 224 ALA A N 1
ATOM 1779 C CA . ALA A 1 224 ? -21.097 -1.339 0.279 1.00 93.75 224 ALA A CA 1
ATOM 1780 C C . ALA A 1 224 ? -22.460 -0.697 0.605 1.00 93.75 224 ALA A C 1
ATOM 1782 O O . ALA A 1 224 ? -23.376 -1.396 1.038 1.00 93.75 224 ALA A O 1
ATOM 1783 N N . ARG A 1 225 ? -22.652 0.593 0.281 1.00 94.56 225 ARG A N 1
ATOM 1784 C CA . ARG A 1 225 ? -23.943 1.294 0.437 1.00 94.56 225 ARG A CA 1
ATOM 1785 C C . ARG A 1 225 ? -25.060 0.633 -0.362 1.00 94.56 225 ARG A C 1
ATOM 1787 O O . ARG A 1 225 ? -26.151 0.441 0.165 1.00 94.56 225 ARG A O 1
ATOM 1794 N N . LYS A 1 226 ? -24.785 0.240 -1.611 1.00 94.38 226 LYS A N 1
ATOM 1795 C CA . LYS A 1 226 ? -25.760 -0.462 -2.465 1.00 94.38 226 LYS A CA 1
ATOM 1796 C C . LYS A 1 226 ? -26.252 -1.774 -1.838 1.00 94.38 226 LYS A C 1
ATOM 1798 O O . LYS A 1 226 ? -27.380 -2.178 -2.097 1.00 94.38 226 LYS A O 1
ATOM 1803 N N . ASN A 1 227 ? -25.421 -2.412 -1.016 1.00 92.19 227 ASN A N 1
ATOM 1804 C CA . ASN A 1 227 ? -25.720 -3.676 -0.342 1.00 92.19 227 ASN A CA 1
ATOM 1805 C C . ASN A 1 227 ? -26.089 -3.504 1.145 1.00 92.19 227 ASN A C 1
ATOM 1807 O O . ASN A 1 227 ? -26.150 -4.494 1.865 1.00 92.19 227 ASN A O 1
ATOM 1811 N N . ASN A 1 228 ? -26.331 -2.270 1.610 1.00 92.31 228 ASN A N 1
ATOM 1812 C CA . ASN A 1 228 ? -26.660 -1.949 3.005 1.00 92.31 228 ASN A CA 1
ATOM 1813 C C . ASN A 1 228 ? -25.626 -2.463 4.033 1.00 92.31 228 ASN A C 1
ATOM 1815 O O . ASN A 1 228 ? -25.976 -2.872 5.140 1.00 92.31 228 ASN A O 1
ATOM 1819 N N . VAL A 1 229 ? -24.346 -2.457 3.654 1.00 91.38 229 VAL A N 1
ATOM 1820 C CA . VAL A 1 229 ? -23.223 -2.835 4.523 1.00 91.38 229 VAL A CA 1
ATOM 1821 C C . VAL A 1 229 ? -22.750 -1.606 5.302 1.00 91.38 229 VAL A C 1
ATOM 1823 O O . VAL A 1 229 ? -22.656 -0.508 4.745 1.00 91.38 229 VAL A O 1
ATOM 1826 N N . LYS A 1 230 ? -22.445 -1.783 6.595 1.00 91.44 230 LYS A N 1
ATOM 1827 C CA . LYS A 1 230 ? -21.876 -0.723 7.442 1.00 91.44 230 LYS A CA 1
ATOM 1828 C C . LYS A 1 230 ? -20.529 -0.279 6.868 1.00 91.44 230 LYS A C 1
ATOM 1830 O O . LYS A 1 230 ? -19.686 -1.107 6.552 1.00 91.44 230 LYS A O 1
ATOM 1835 N N . LEU A 1 231 ? -20.329 1.030 6.742 1.00 95.62 231 LEU A 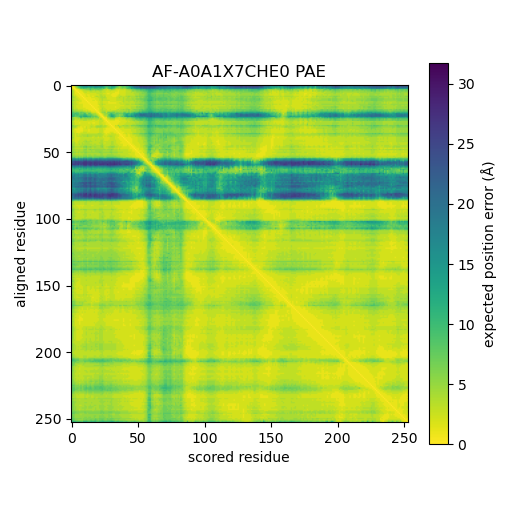N 1
ATOM 1836 C CA . LEU A 1 231 ? -19.068 1.572 6.243 1.00 95.62 231 LEU A CA 1
ATOM 1837 C C . LEU A 1 231 ? -18.034 1.701 7.368 1.00 95.62 231 LEU A C 1
ATOM 1839 O O . LEU A 1 231 ? -18.409 2.105 8.476 1.00 95.62 231 LEU A O 1
ATOM 1843 N N . PRO A 1 232 ? -16.745 1.434 7.089 1.00 96.12 232 PRO A N 1
ATOM 1844 C CA . PRO A 1 232 ? -15.676 1.871 7.970 1.00 96.12 232 PRO A CA 1
ATOM 1845 C C . PRO A 1 232 ? -15.608 3.394 8.010 1.00 96.12 232 PRO A C 1
ATOM 1847 O O . PRO A 1 232 ? -15.990 4.084 7.062 1.00 96.12 232 PRO A O 1
ATOM 1850 N N . ARG A 1 233 ? -15.016 3.908 9.083 1.00 97.31 233 ARG A N 1
ATOM 1851 C CA . ARG A 1 233 ? -14.522 5.286 9.113 1.00 97.31 233 ARG A CA 1
ATOM 1852 C C . ARG A 1 233 ? -13.270 5.392 8.252 1.00 97.31 233 ARG A C 1
ATOM 1854 O O . ARG A 1 233 ? -12.460 4.460 8.231 1.00 97.31 233 ARG A O 1
ATOM 1861 N N . TYR A 1 234 ? -13.109 6.505 7.547 1.00 98.12 234 TYR A N 1
ATOM 1862 C CA . TYR A 1 234 ? -12.007 6.689 6.612 1.00 98.12 234 TYR A CA 1
ATOM 1863 C C . TYR A 1 234 ? -11.136 7.865 7.007 1.00 98.12 234 TYR A C 1
ATOM 1865 O O . TYR A 1 234 ? -11.642 8.949 7.260 1.00 98.12 234 TYR A O 1
ATOM 1873 N N . PHE A 1 235 ? -9.827 7.644 7.052 1.00 98.25 235 PHE A N 1
ATOM 1874 C CA . PHE A 1 235 ? -8.870 8.655 7.461 1.00 98.25 235 PHE A CA 1
ATOM 1875 C C . PHE A 1 235 ? -7.731 8.796 6.467 1.00 98.25 235 PHE A C 1
ATOM 1877 O O . PHE A 1 235 ? -7.301 7.831 5.828 1.00 98.25 235 PHE A O 1
ATOM 1884 N N . HIS A 1 236 ? -7.166 9.994 6.432 1.00 97.25 236 HIS A N 1
ATOM 1885 C CA . HIS A 1 236 ? -5.934 10.324 5.735 1.00 97.25 236 HIS A CA 1
ATOM 1886 C C . HIS A 1 236 ? -4.807 10.573 6.715 1.00 97.25 236 HIS A C 1
ATOM 1888 O O . HIS A 1 236 ? -4.967 11.313 7.682 1.00 97.25 236 HIS A O 1
ATOM 1894 N N . SER A 1 237 ? -3.636 10.004 6.433 1.00 97.31 237 SER A N 1
ATOM 1895 C CA . SER A 1 237 ? -2.403 10.439 7.076 1.00 97.31 237 SER A CA 1
ATOM 1896 C C . SER A 1 237 ? -1.731 11.529 6.248 1.00 97.31 237 SER A C 1
ATOM 1898 O O . SER A 1 237 ? -1.509 11.356 5.052 1.00 97.31 237 SER A O 1
ATOM 1900 N N . SER A 1 238 ? -1.319 12.626 6.885 1.00 96.12 238 SER A N 1
ATOM 1901 C CA . SER A 1 238 ? -0.613 13.718 6.192 1.00 96.12 238 SER A CA 1
ATOM 1902 C C . SER A 1 238 ? 0.798 13.351 5.712 1.00 96.12 238 SER A C 1
ATOM 1904 O O . SER A 1 238 ? 1.415 14.112 4.962 1.00 96.12 238 SER A O 1
ATOM 1906 N N . ALA A 1 239 ? 1.326 12.189 6.109 1.00 95.94 239 ALA A N 1
ATOM 1907 C CA . ALA A 1 239 ? 2.592 11.668 5.615 1.00 95.94 239 ALA A CA 1
ATOM 1908 C C . ALA A 1 239 ? 2.613 10.135 5.593 1.00 95.94 239 ALA A C 1
ATOM 1910 O O . ALA A 1 239 ? 1.987 9.471 6.416 1.00 95.94 239 ALA A O 1
ATOM 1911 N N . HIS A 1 240 ? 3.430 9.572 4.699 1.00 95.75 240 HIS A N 1
ATOM 1912 C CA . HIS A 1 240 ? 3.691 8.135 4.675 1.00 95.75 240 HIS A CA 1
ATOM 1913 C C . HIS A 1 240 ? 4.360 7.669 5.985 1.00 95.75 240 HIS A C 1
ATOM 1915 O O . HIS A 1 240 ? 5.182 8.416 6.534 1.00 95.75 240 HIS A O 1
ATOM 1921 N N . PRO A 1 241 ? 4.112 6.437 6.483 1.00 96.19 241 PRO A N 1
ATOM 1922 C CA . PRO A 1 241 ? 4.606 6.002 7.790 1.00 96.19 241 PRO A CA 1
ATOM 1923 C C . PRO A 1 241 ? 6.120 5.966 7.920 1.00 96.19 241 PRO A C 1
ATOM 1925 O O . PRO A 1 241 ? 6.676 6.183 8.996 1.00 96.19 241 PRO A O 1
ATOM 1928 N N . SER A 1 242 ? 6.816 5.807 6.795 1.00 94.38 242 SER A N 1
ATOM 1929 C CA . SER A 1 242 ? 8.267 5.962 6.746 1.00 94.38 242 SER A CA 1
ATOM 1930 C C . SER A 1 242 ? 8.746 7.365 7.103 1.00 94.38 242 SER A C 1
ATOM 1932 O O . SER A 1 242 ? 9.951 7.503 7.233 1.00 94.38 242 SER A O 1
ATOM 1934 N N . SER A 1 243 ? 7.867 8.356 7.287 1.00 95.12 243 SER A N 1
ATOM 1935 C CA . SER A 1 243 ? 8.117 9.750 7.688 1.00 95.12 243 SER A CA 1
ATOM 1936 C C . SER A 1 243 ? 7.309 10.191 8.914 1.00 95.12 243 SER A C 1
ATOM 1938 O O . SER A 1 243 ? 7.391 11.358 9.282 1.00 95.12 243 SER A O 1
ATOM 1940 N N . TRP A 1 244 ? 6.567 9.287 9.564 1.00 96.12 244 TRP A N 1
ATOM 1941 C CA . TRP A 1 244 ? 5.774 9.641 10.739 1.00 96.12 244 TRP A CA 1
ATOM 1942 C C . TRP A 1 244 ? 6.628 10.210 11.869 1.00 96.12 244 TRP A C 1
ATOM 1944 O O . TRP A 1 244 ? 7.625 9.619 12.293 1.00 96.12 244 TRP A O 1
ATOM 1954 N N . ASP A 1 245 ? 6.177 11.346 12.382 1.00 94.94 245 ASP A N 1
ATOM 1955 C CA . ASP A 1 245 ? 6.779 12.078 13.486 1.00 94.94 245 ASP A CA 1
ATOM 1956 C C . ASP A 1 245 ? 5.699 12.712 14.379 1.00 94.94 245 ASP A C 1
ATOM 1958 O O . ASP A 1 245 ? 4.508 12.423 14.252 1.00 94.94 245 ASP A O 1
ATOM 1962 N N . LYS A 1 246 ? 6.089 13.600 15.299 1.00 93.69 246 LYS A N 1
ATOM 1963 C CA . LYS A 1 246 ? 5.141 14.255 16.211 1.00 93.69 246 LYS A CA 1
ATOM 1964 C C . LYS A 1 246 ? 4.179 15.242 15.533 1.00 93.69 246 LYS A C 1
ATOM 1966 O O . LYS A 1 246 ? 3.196 15.584 16.184 1.00 93.69 246 LYS A O 1
ATOM 1971 N N . TYR A 1 247 ? 4.466 15.687 14.309 1.00 94.94 247 TYR A N 1
ATOM 1972 C CA . TYR A 1 247 ? 3.674 16.663 13.550 1.00 94.94 247 TYR A CA 1
ATOM 1973 C C . TYR A 1 247 ? 2.741 16.007 12.538 1.00 94.94 247 TYR A C 1
ATOM 1975 O O . TYR A 1 247 ? 1.787 16.630 12.093 1.00 94.94 247 TYR A O 1
ATOM 1983 N N . THR A 1 248 ? 3.005 14.752 12.183 1.00 96.00 248 THR A N 1
ATOM 1984 C CA . THR A 1 248 ? 2.120 13.999 11.300 1.00 96.00 248 THR A CA 1
ATOM 1985 C C . THR A 1 248 ? 0.736 13.840 11.938 1.00 96.00 248 THR A C 1
ATOM 1987 O O . THR A 1 248 ? 0.631 13.485 13.114 1.00 96.00 248 THR A O 1
ATOM 1990 N N . THR A 1 249 ? -0.317 14.031 11.159 1.00 95.31 249 THR A N 1
ATOM 1991 C CA . THR A 1 249 ? -1.724 13.920 11.570 1.00 95.31 249 THR A CA 1
ATOM 1992 C C . THR A 1 249 ? -2.409 12.736 10.889 1.00 95.31 249 THR A C 1
ATOM 1994 O O . THR A 1 249 ? -1.934 12.238 9.862 1.00 95.31 249 THR A O 1
ATOM 1997 N N . ILE A 1 250 ? -3.492 12.260 11.508 1.00 95.75 250 ILE A N 1
ATOM 1998 C CA . ILE A 1 250 ? -4.479 11.364 10.903 1.00 95.75 250 ILE A CA 1
ATOM 1999 C C . ILE A 1 250 ? -5.844 12.026 11.075 1.00 95.75 250 ILE A C 1
ATOM 2001 O O . ILE A 1 250 ? -6.260 12.266 12.210 1.00 95.75 250 ILE A O 1
ATOM 2005 N N . GLU A 1 251 ? -6.500 12.337 9.964 1.00 95.56 251 GLU A N 1
ATOM 2006 C CA . GLU A 1 251 ? -7.728 13.137 9.907 1.00 95.56 251 GLU A CA 1
ATOM 2007 C C . GLU A 1 251 ? -8.827 12.360 9.187 1.00 95.56 251 GLU A C 1
ATOM 2009 O O . GLU A 1 251 ? -8.554 11.685 8.198 1.00 95.56 251 GLU A O 1
ATOM 2014 N N . GLU A 1 252 ? -10.046 12.410 9.719 1.00 95.44 252 GLU A N 1
ATOM 2015 C CA . GLU A 1 252 ? -11.209 11.722 9.150 1.00 95.44 252 GLU A CA 1
ATOM 2016 C C . GLU A 1 252 ? -11.740 12.481 7.925 1.00 95.44 252 GLU A C 1
ATOM 2018 O O . GLU A 1 252 ? -11.723 13.715 7.913 1.00 95.44 252 GLU A O 1
ATOM 2023 N N . LEU A 1 253 ? -12.196 11.739 6.911 1.00 90.31 253 LEU A N 1
ATOM 2024 C CA . LEU A 1 253 ? -12.792 12.253 5.674 1.00 90.31 253 LEU A CA 1
ATOM 2025 C C . LEU A 1 253 ? -14.307 12.046 5.610 1.00 90.31 253 LEU A C 1
ATOM 2027 O O . LEU A 1 253 ? -14.777 10.948 5.991 1.00 90.31 253 LEU A O 1
#

Foldseek 3Di:
DDFWFKFFAAQVLLVVLVVQFPDCVQWDGDNGIITGPLLPPPQQFADKFQAWKWAAAPPDQIDIDGPDDLQCRSVPDLLVPLPDDLQEEEEEEAEADQQQFPDLASNRTGGRHPLPDLLSVLCNVCVSVQCVQVPDDHRDMYTYIYDHLQRGQLLNCSGRVDDPVVPVSSVVSSLSSSVSRNVVSLVVSLVVCVSNNYQEYEYAYDPPCSVVVVVSLVVSVVVCVVVVHDHHWYWYWPHHSSPDDPPIHIGTD

Radius of gyration: 18.58 Å; Cα contacts (8 Å, |Δi|>4): 476; chains: 1; bounding box: 48×35×62 Å

Secondary structure (DSSP, 8-state):
-PPPEEEE--HHHHHHHHHH-S-GGGEEE-SSEEEE-STTSGGG----EEEEEEE--SSSPPEEEESS-HHHHTT--GGGTTTSS--EEEEE-SS--GGGBS-SSTTT--B--SSTTHHHHHHHHHHHHHHGGG-PPTT-EEEEEEE-SS-S-TT-HHHH---STT-HHHHHHHHHHHHHHHHHHHHHHHHHHHHH-EEEEEE-PPTTTHHHHHHHHHHHHHHHHHTTPPPPEEEEESS-GGG--SS--EEE-

Nearest PDB structures (foldseek):
  1egh-assembly1_A  TM=3.246E-01  e=3.025E+00  Escherichia coli
  8u2v-assembly1_B  TM=4.026E-01  e=6.992E+00  Borreliella burgdorferi B31
  6f2c-assembly2_G  TM=3.083E-01  e=4.332E+00  Bacillus subtilis subsp. subtilis str. 168
  1s8a-assembly1_E  TM=3.277E-01  e=4.332E+00  Escherichia coli
  5x2n-assembly2_D  TM=2.350E-01  e=1.030E+00  Oryzias latipes